Protein AF-A0A538LM95-F1 (afdb_monomer_lite)

Secondary structure (DSSP, 8-state):
-B-------HHHHHHHHHTT-EEEEES---HHHHHHHHHH--EEEEEGGGT-TTEEEPTTPPTTS-EEE-HHHHHHHHHHTT---SPPPP-S-B-SSPP--EE-SEEEEE-SSS-EEEEEEETTTTEEEEEETTEEPB-TTSPBPEESEEEEEEEEEEEEEEE-TTSPEEEEEE-SEEEEEEEEETTEEEEEEEEE-STTSPPEEEETTS-B-PBPSS-EEEEEEETT---EE-

Radius of gyration: 18.25 Å; chains: 1; bounding box: 45×39×47 Å

Structure (mmCIF, N/CA/C/O backbone):
data_AF-A0A538LM95-F1
#
_entry.id   AF-A0A538LM95-F1
#
loop_
_atom_site.group_PDB
_atom_site.id
_atom_site.type_symbol
_atom_site.label_atom_id
_atom_site.label_alt_id
_atom_site.label_comp_id
_atom_site.label_asym_id
_atom_site.label_entity_id
_atom_site.label_seq_id
_atom_site.pdbx_PDB_ins_code
_atom_site.Cartn_x
_atom_site.Cartn_y
_atom_site.Cartn_z
_atom_site.occupancy
_atom_site.B_iso_or_equiv
_atom_site.auth_seq_id
_atom_site.auth_comp_id
_atom_site.auth_asym_id
_atom_site.auth_atom_id
_atom_site.pdbx_PDB_model_num
ATOM 1 N N . MET A 1 1 ? 2.778 11.831 -13.271 1.00 90.81 1 MET A N 1
ATOM 2 C CA . MET A 1 1 ? 3.956 10.936 -13.312 1.00 90.81 1 MET A CA 1
ATOM 3 C C . MET A 1 1 ? 3.914 10.043 -12.082 1.00 90.81 1 MET A C 1
ATOM 5 O O . MET A 1 1 ? 3.420 10.501 -11.060 1.00 90.81 1 MET A O 1
ATOM 9 N N . VAL A 1 2 ? 4.379 8.800 -12.179 1.00 94.62 2 VAL A N 1
ATOM 10 C CA . VAL A 1 2 ? 4.419 7.815 -11.089 1.00 94.62 2 VAL A CA 1
ATOM 11 C C . VAL A 1 2 ? 5.830 7.242 -11.015 1.00 94.62 2 VAL A C 1
ATOM 13 O O . VAL A 1 2 ? 6.389 6.858 -12.044 1.00 94.62 2 VAL A O 1
ATOM 16 N N . GLY A 1 3 ? 6.408 7.223 -9.816 1.00 94.75 3 GLY A N 1
ATOM 17 C CA . GLY A 1 3 ? 7.730 6.665 -9.548 1.00 94.75 3 GLY A CA 1
ATOM 18 C C . GLY A 1 3 ? 8.429 7.325 -8.348 1.00 94.75 3 GLY A C 1
ATOM 19 O O . GLY A 1 3 ? 7.818 8.159 -7.676 1.00 94.75 3 GLY A O 1
ATOM 20 N N . PRO A 1 4 ? 9.704 6.983 -8.090 1.00 95.94 4 PRO A N 1
ATOM 21 C CA . PRO A 1 4 ? 10.511 6.067 -8.895 1.00 95.94 4 PRO A CA 1
ATOM 22 C C . PRO A 1 4 ? 9.969 4.632 -8.836 1.00 95.94 4 PRO A C 1
ATOM 24 O O . PRO A 1 4 ? 9.629 4.130 -7.768 1.00 95.94 4 PRO A O 1
ATOM 27 N N . ILE A 1 5 ? 9.845 3.987 -9.994 1.00 97.25 5 ILE A N 1
ATOM 28 C CA . ILE A 1 5 ? 9.399 2.599 -10.137 1.00 97.25 5 ILE A CA 1
ATOM 29 C C . ILE A 1 5 ? 10.576 1.691 -9.773 1.00 97.25 5 ILE A C 1
ATOM 31 O O . ILE A 1 5 ? 11.701 1.921 -10.215 1.00 97.25 5 ILE A O 1
ATOM 35 N N . ARG A 1 6 ? 10.327 0.686 -8.930 1.00 94.75 6 ARG A N 1
ATOM 36 C CA . ARG A 1 6 ? 11.363 -0.166 -8.328 1.00 94.75 6 ARG A CA 1
ATOM 37 C C . ARG A 1 6 ? 11.061 -1.644 -8.541 1.00 94.75 6 ARG A C 1
ATOM 39 O O . ARG A 1 6 ? 10.115 -1.992 -9.252 1.00 94.75 6 ARG A O 1
ATOM 46 N N . SER A 1 7 ? 11.923 -2.481 -7.971 1.00 94.31 7 SER A N 1
ATOM 47 C CA . SER A 1 7 ? 11.886 -3.913 -8.192 1.00 94.31 7 SER A CA 1
ATOM 48 C C . SER A 1 7 ? 10.600 -4.547 -7.684 1.00 94.31 7 SER A C 1
ATOM 50 O O . SER A 1 7 ? 10.087 -4.152 -6.638 1.00 94.31 7 SER A O 1
ATOM 52 N N . ALA A 1 8 ? 10.121 -5.559 -8.403 1.00 95.69 8 ALA A N 1
ATOM 53 C CA . ALA A 1 8 ? 9.067 -6.431 -7.897 1.00 95.69 8 ALA A CA 1
ATOM 54 C C . ALA A 1 8 ? 9.605 -7.347 -6.790 1.00 95.69 8 ALA A C 1
ATOM 56 O O . ALA A 1 8 ? 10.758 -7.780 -6.845 1.00 95.69 8 ALA A O 1
ATOM 57 N N . ARG A 1 9 ? 8.754 -7.684 -5.823 1.00 94.88 9 ARG A N 1
ATOM 58 C CA . ARG A 1 9 ? 9.051 -8.560 -4.685 1.00 94.88 9 ARG A CA 1
ATOM 59 C C . ARG A 1 9 ? 8.047 -9.716 -4.608 1.00 94.88 9 ARG A C 1
ATOM 61 O O . ARG A 1 9 ? 6.914 -9.580 -5.074 1.00 94.88 9 ARG A O 1
ATOM 68 N N . PRO A 1 10 ? 8.388 -10.839 -3.944 1.00 94.69 10 PRO A N 1
ATOM 69 C CA . PRO A 1 10 ? 7.476 -11.978 -3.799 1.00 94.69 10 PRO A CA 1
ATOM 70 C C . PRO A 1 10 ? 6.082 -11.624 -3.253 1.00 94.69 10 PRO A C 1
ATOM 72 O O . PRO A 1 10 ? 5.086 -12.203 -3.685 1.00 94.69 10 PRO A O 1
ATOM 75 N N . VAL A 1 11 ? 5.995 -10.654 -2.333 1.00 96.06 11 VAL A N 1
ATOM 76 C CA . VAL A 1 11 ? 4.726 -10.214 -1.723 1.00 96.06 11 VAL A CA 1
ATOM 77 C C . VAL A 1 11 ? 3.742 -9.625 -2.739 1.00 96.06 11 VAL A C 1
ATOM 79 O O . VAL A 1 11 ? 2.528 -9.782 -2.572 1.00 96.06 11 VAL A O 1
ATOM 82 N N . ASP A 1 12 ? 4.236 -9.028 -3.831 1.00 96.75 12 ASP A N 1
ATOM 83 C CA . ASP A 1 12 ? 3.395 -8.431 -4.874 1.00 96.75 12 ASP A CA 1
ATOM 84 C C . ASP A 1 12 ? 2.472 -9.475 -5.505 1.00 96.75 12 ASP A C 1
ATOM 86 O O . ASP A 1 12 ? 1.332 -9.171 -5.850 1.00 96.75 12 ASP A O 1
ATOM 90 N N . ALA A 1 13 ? 2.910 -10.736 -5.575 1.00 96.19 13 ALA A N 1
ATOM 91 C CA . ALA A 1 13 ? 2.096 -11.843 -6.061 1.00 96.19 13 ALA A CA 1
ATOM 92 C C . ALA A 1 13 ? 0.781 -11.965 -5.279 1.00 96.19 13 ALA A C 1
ATOM 94 O O . ALA A 1 13 ? -0.302 -12.054 -5.864 1.00 96.19 13 ALA A O 1
ATOM 95 N N . ALA A 1 14 ? 0.876 -11.925 -3.949 1.00 95.81 14 ALA A N 1
ATOM 96 C CA . ALA A 1 14 ? -0.269 -12.051 -3.067 1.00 95.81 14 ALA A CA 1
ATOM 97 C C . ALA A 1 14 ? -1.113 -10.775 -3.027 1.00 95.81 14 ALA A C 1
ATOM 99 O O . ALA A 1 14 ? -2.339 -10.872 -2.952 1.00 95.81 14 ALA A O 1
ATOM 100 N N . LEU A 1 15 ? -0.501 -9.592 -3.092 1.00 95.50 15 LEU A N 1
ATOM 101 C CA . LEU A 1 15 ? -1.236 -8.323 -3.116 1.00 95.50 15 LEU A CA 1
ATOM 102 C C . LEU A 1 15 ? -2.039 -8.164 -4.416 1.00 95.50 15 LEU A C 1
ATOM 104 O O . LEU A 1 15 ? -3.237 -7.890 -4.373 1.00 95.50 15 LEU A O 1
ATOM 108 N N . LEU A 1 16 ? -1.424 -8.432 -5.568 1.00 95.25 16 LEU A N 1
ATOM 109 C CA . LEU A 1 16 ? -2.078 -8.347 -6.877 1.00 95.25 16 LEU A CA 1
ATOM 110 C C . LEU A 1 16 ? -3.179 -9.396 -7.048 1.00 95.25 16 LEU A C 1
ATOM 112 O O . LEU A 1 16 ? -4.243 -9.082 -7.584 1.00 95.25 16 LEU A O 1
ATOM 116 N N . ARG A 1 17 ? -2.976 -10.624 -6.544 1.00 94.62 17 ARG A N 1
ATOM 117 C CA . ARG A 1 17 ? -4.022 -11.660 -6.572 1.00 94.62 17 ARG A CA 1
ATOM 118 C C . ARG A 1 17 ? -5.289 -11.195 -5.857 1.00 94.62 17 ARG A C 1
ATOM 120 O O . ARG A 1 17 ? -6.382 -11.460 -6.346 1.00 94.62 17 ARG A O 1
ATOM 127 N N . GLN A 1 18 ? -5.152 -10.482 -4.737 1.00 92.50 18 GLN A N 1
ATOM 128 C CA . GLN A 1 18 ? -6.299 -9.965 -3.986 1.00 92.50 18 GLN A CA 1
ATOM 129 C C . GLN A 1 18 ? -7.105 -8.930 -4.785 1.00 92.50 18 GLN A C 1
ATOM 131 O O . GLN A 1 18 ? -8.319 -8.846 -4.623 1.00 92.50 18 GLN A O 1
ATOM 136 N N . LEU A 1 19 ? -6.452 -8.1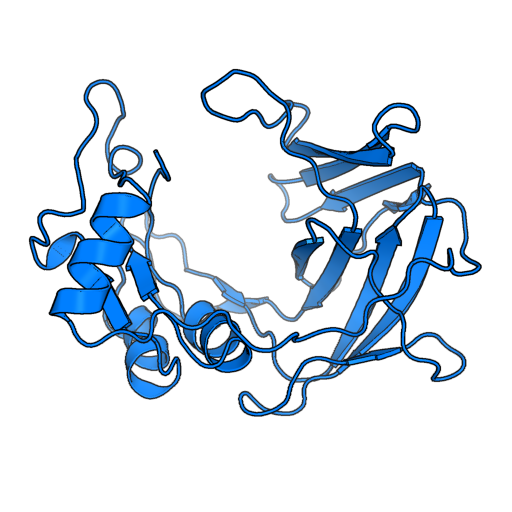79 -5.675 1.00 92.06 19 LEU A N 1
ATOM 137 C CA . LEU A 1 19 ? -7.099 -7.220 -6.576 1.00 92.06 19 LEU A CA 1
ATOM 138 C C . LEU A 1 19 ? -7.733 -7.888 -7.809 1.00 92.06 19 LEU A C 1
ATOM 140 O O . LEU A 1 19 ? -8.403 -7.219 -8.592 1.00 92.06 19 LEU A O 1
ATOM 144 N N . GLY A 1 20 ? -7.543 -9.199 -7.996 1.00 90.50 20 GLY A N 1
ATOM 145 C CA . GLY A 1 20 ? -7.935 -9.895 -9.222 1.00 90.50 20 GLY A CA 1
ATOM 146 C C . GLY A 1 20 ? -7.049 -9.544 -10.422 1.00 90.50 20 GLY A C 1
ATOM 147 O O . GLY A 1 20 ? -7.513 -9.620 -11.559 1.00 90.50 20 GLY A O 1
ATOM 148 N N . GLY A 1 21 ? -5.799 -9.134 -10.178 1.00 85.88 21 GLY A N 1
ATOM 149 C CA . GLY A 1 21 ? -4.836 -8.746 -11.206 1.00 85.88 21 GLY A CA 1
ATOM 150 C C . GLY A 1 21 ? -4.782 -7.235 -11.441 1.00 85.88 21 GLY A C 1
ATOM 151 O O . GLY A 1 21 ? -4.705 -6.450 -10.498 1.00 85.88 21 GLY A O 1
ATOM 152 N N . GLY A 1 22 ? -4.756 -6.834 -12.715 1.00 91.56 22 GLY A N 1
ATOM 153 C CA . GLY A 1 22 ? -4.540 -5.452 -13.156 1.00 91.56 22 GLY A CA 1
ATOM 154 C C . GLY A 1 22 ? -3.220 -5.283 -13.908 1.00 91.56 22 GLY A C 1
ATOM 155 O O . GLY A 1 22 ? -2.649 -6.256 -14.396 1.00 91.56 22 GLY A O 1
ATOM 156 N N . ILE A 1 23 ? -2.736 -4.048 -14.019 1.00 95.56 23 ILE A N 1
ATOM 157 C CA . ILE A 1 23 ? -1.430 -3.735 -14.611 1.00 95.56 23 ILE A CA 1
ATOM 158 C C . ILE A 1 23 ? -0.417 -3.599 -13.476 1.00 95.56 23 ILE A C 1
ATOM 160 O O . ILE A 1 23 ? -0.581 -2.741 -12.610 1.00 95.56 23 ILE A O 1
ATOM 164 N N . PHE A 1 24 ? 0.637 -4.411 -13.493 1.00 96.88 24 PHE A N 1
ATOM 165 C CA . PHE A 1 24 ? 1.736 -4.314 -12.537 1.00 96.88 24 PHE A CA 1
ATOM 166 C C . PHE A 1 24 ? 3.008 -3.849 -13.240 1.00 96.88 24 PHE A C 1
ATOM 168 O O . PHE A 1 24 ? 3.583 -4.574 -14.052 1.00 96.88 24 PHE A O 1
ATOM 175 N N . ALA A 1 25 ? 3.419 -2.617 -12.940 1.00 97.62 25 ALA A N 1
ATOM 176 C CA . ALA A 1 25 ? 4.573 -1.959 -13.534 1.00 97.62 25 ALA A CA 1
ATOM 177 C C . ALA A 1 25 ? 5.759 -1.972 -12.561 1.00 97.62 25 ALA A C 1
ATOM 179 O O . ALA A 1 25 ? 5.640 -1.454 -11.452 1.00 97.62 25 ALA A O 1
ATOM 180 N N . TYR A 1 26 ? 6.895 -2.527 -12.978 1.00 97.69 26 TYR A N 1
ATOM 181 C CA . TYR A 1 26 ? 8.083 -2.678 -12.133 1.00 97.69 26 TYR A CA 1
ATOM 182 C C . TYR A 1 26 ? 9.384 -2.458 -12.920 1.00 97.69 26 TYR A C 1
ATOM 184 O O . TYR A 1 26 ? 9.404 -2.498 -14.154 1.00 97.69 26 TYR A O 1
ATOM 192 N N . SER A 1 27 ? 10.480 -2.214 -12.200 1.00 96.31 27 SER A N 1
ATOM 193 C CA . SER A 1 27 ? 11.817 -1.991 -12.763 1.00 96.31 27 SER A CA 1
ATOM 194 C C . SER A 1 27 ? 12.849 -2.771 -11.958 1.00 96.31 27 SER A C 1
ATOM 196 O O . SER A 1 27 ? 13.200 -2.359 -10.853 1.00 96.31 27 SER A O 1
ATOM 198 N N . GLY A 1 28 ? 13.336 -3.877 -12.515 1.00 92.31 28 GLY A N 1
ATOM 199 C CA . GLY A 1 28 ? 14.166 -4.857 -11.827 1.00 92.31 28 GLY A CA 1
ATOM 200 C C . GLY A 1 28 ? 13.352 -5.921 -11.088 1.00 92.31 28 GLY A C 1
ATOM 201 O O . GLY A 1 28 ? 12.224 -5.697 -10.661 1.00 92.31 28 GLY A O 1
ATOM 202 N N . ALA A 1 29 ? 13.926 -7.108 -10.947 1.00 91.62 29 ALA A N 1
ATOM 203 C CA . ALA A 1 29 ? 13.573 -8.131 -9.961 1.00 91.62 29 ALA A CA 1
ATOM 204 C C . ALA A 1 29 ? 14.529 -9.303 -10.168 1.00 91.62 29 ALA A C 1
ATOM 206 O O . ALA A 1 29 ? 14.752 -9.713 -11.314 1.00 91.62 29 ALA A O 1
ATOM 207 N N . ALA A 1 30 ? 15.073 -9.877 -9.096 1.00 90.19 30 ALA A N 1
ATOM 208 C CA . ALA A 1 30 ? 15.825 -11.115 -9.249 1.00 90.19 30 ALA A CA 1
ATOM 209 C C . ALA A 1 30 ? 14.890 -12.249 -9.714 1.00 90.19 30 ALA A C 1
ATOM 211 O O . ALA A 1 30 ? 13.679 -12.231 -9.470 1.00 90.19 30 ALA A O 1
ATOM 212 N N . ALA A 1 31 ? 15.441 -13.264 -10.388 1.00 91.12 31 ALA A N 1
ATOM 213 C CA . ALA A 1 31 ? 14.640 -14.343 -10.974 1.00 91.12 31 ALA A CA 1
ATOM 214 C C . ALA A 1 31 ? 13.742 -15.047 -9.937 1.00 91.12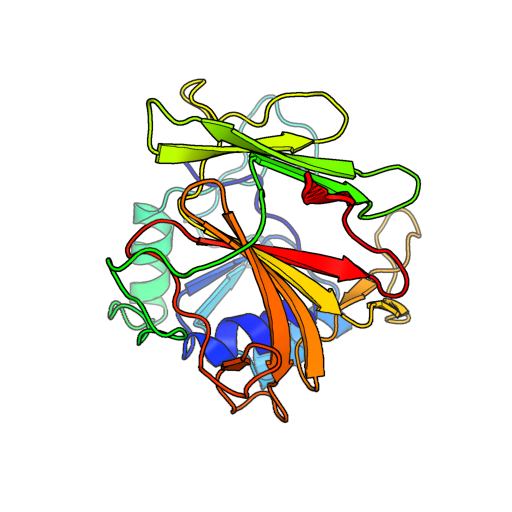 31 ALA A C 1
ATOM 216 O O . ALA A 1 31 ? 12.577 -15.328 -10.224 1.00 91.12 31 ALA A O 1
ATOM 217 N N . GLY A 1 32 ? 14.260 -15.265 -8.722 1.00 89.62 32 GLY A N 1
ATOM 218 C CA . GLY A 1 32 ? 13.500 -15.841 -7.611 1.00 89.62 32 GLY A CA 1
ATOM 219 C C . GLY A 1 32 ? 12.404 -14.923 -7.057 1.00 89.62 32 GLY A C 1
ATOM 220 O O . GLY A 1 32 ? 11.402 -15.417 -6.553 1.00 89.62 32 GLY A O 1
ATOM 221 N N . GLU A 1 33 ? 12.536 -13.604 -7.201 1.00 91.69 33 GLU A N 1
ATOM 222 C CA . GLU A 1 33 ? 11.563 -12.638 -6.679 1.00 91.69 33 GLU A CA 1
ATOM 223 C C . GLU A 1 33 ? 10.352 -12.464 -7.584 1.00 91.69 33 GLU A C 1
ATOM 225 O O . GLU A 1 33 ? 9.220 -12.369 -7.110 1.00 91.69 33 GLU A O 1
ATOM 230 N N . ILE A 1 34 ? 10.581 -12.443 -8.900 1.00 95.56 34 ILE A N 1
ATOM 231 C CA . ILE A 1 34 ? 9.504 -12.288 -9.882 1.00 95.56 34 ILE A CA 1
ATOM 232 C C . ILE A 1 34 ? 8.763 -13.604 -10.144 1.00 95.56 34 ILE A C 1
ATOM 234 O O . ILE A 1 34 ? 7.630 -13.586 -10.630 1.00 95.56 34 ILE A O 1
ATOM 238 N N . ALA A 1 35 ? 9.376 -14.755 -9.843 1.00 95.56 35 ALA A N 1
ATOM 239 C CA . ALA A 1 35 ? 8.779 -16.066 -10.096 1.00 95.56 35 ALA A CA 1
ATOM 240 C C . ALA A 1 35 ? 7.401 -16.245 -9.415 1.00 95.56 35 ALA A C 1
ATOM 242 O O . ALA A 1 35 ? 6.453 -16.597 -10.125 1.00 95.56 35 ALA A O 1
ATOM 243 N N . PRO A 1 36 ? 7.212 -15.920 -8.117 1.00 95.38 36 PRO A N 1
ATOM 244 C CA . PRO A 1 36 ? 5.891 -15.926 -7.487 1.00 95.38 36 PRO A CA 1
ATOM 245 C C . PRO A 1 36 ? 4.889 -14.993 -8.174 1.00 95.38 36 PRO A C 1
ATOM 247 O O . PRO A 1 36 ? 3.741 -15.375 -8.393 1.00 95.38 36 PRO A O 1
ATOM 250 N N . VAL A 1 37 ? 5.314 -13.789 -8.574 1.00 97.12 37 VAL A N 1
ATOM 251 C CA . VAL A 1 37 ? 4.439 -12.804 -9.233 1.00 97.12 37 VAL A CA 1
ATOM 252 C C . VAL A 1 37 ? 3.927 -13.349 -10.566 1.00 97.12 37 VAL A C 1
ATOM 254 O O . VAL A 1 37 ? 2.722 -13.308 -10.819 1.00 97.12 37 VAL A O 1
ATOM 257 N N . LYS A 1 38 ? 4.808 -13.931 -11.387 1.00 96.75 38 LYS A N 1
ATOM 258 C CA . LYS A 1 38 ? 4.442 -14.586 -12.655 1.00 96.75 38 LYS A CA 1
ATOM 259 C C . LYS A 1 38 ? 3.498 -15.768 -12.443 1.00 96.75 38 LYS A C 1
ATOM 261 O O . LYS A 1 38 ? 2.544 -15.925 -13.197 1.00 96.75 38 LYS A O 1
ATOM 266 N N . ALA A 1 39 ? 3.750 -16.579 -11.420 1.00 96.81 39 ALA A N 1
ATOM 267 C CA . ALA A 1 39 ? 2.964 -17.778 -11.152 1.00 96.81 39 ALA A CA 1
ATOM 268 C C . ALA A 1 39 ? 1.586 -17.471 -10.542 1.00 96.81 39 ALA A C 1
ATOM 270 O O . ALA A 1 39 ? 0.631 -18.213 -10.770 1.00 96.81 39 ALA A O 1
ATOM 271 N N . GLN A 1 40 ? 1.472 -16.408 -9.738 1.00 96.38 40 GLN A N 1
ATOM 272 C CA . GLN A 1 40 ? 0.332 -16.236 -8.841 1.00 96.38 40 GLN A CA 1
ATOM 273 C C . GLN A 1 40 ? -0.382 -14.881 -8.938 1.00 96.38 40 GLN A C 1
ATOM 275 O O . GLN A 1 40 ? -1.530 -14.818 -8.528 1.00 96.38 40 GLN A O 1
ATOM 280 N N . SER A 1 41 ? 0.171 -13.805 -9.499 1.00 95.50 41 SER A N 1
ATOM 281 C CA . SER A 1 41 ? -0.485 -12.480 -9.402 1.00 95.50 41 SER A CA 1
ATOM 282 C C . SER A 1 41 ? -1.769 -12.311 -10.223 1.00 95.50 41 SER A C 1
ATOM 284 O O . SER A 1 41 ? -2.610 -11.495 -9.860 1.00 95.50 41 SER A O 1
ATOM 286 N N . THR A 1 42 ? -1.926 -13.036 -11.337 1.00 94.12 42 THR A N 1
ATOM 287 C CA . THR A 1 42 ? -2.930 -12.772 -12.402 1.00 94.12 42 THR A CA 1
ATOM 288 C C . THR A 1 42 ? -2.849 -11.375 -13.042 1.00 94.12 42 THR A C 1
ATOM 290 O O . THR A 1 42 ? -3.703 -11.014 -13.847 1.00 94.12 42 THR A O 1
ATOM 293 N N . ALA A 1 43 ? -1.821 -10.586 -12.722 1.00 95.56 43 ALA A N 1
ATOM 294 C CA . ALA A 1 43 ? -1.620 -9.262 -13.292 1.00 95.56 43 ALA A CA 1
ATOM 295 C C . ALA A 1 43 ? -0.937 -9.335 -14.666 1.00 95.56 43 ALA A C 1
ATOM 297 O O . ALA A 1 43 ? -0.124 -10.218 -14.940 1.00 95.56 43 ALA A O 1
ATOM 298 N N . THR A 1 44 ? -1.224 -8.350 -15.513 1.00 96.69 44 THR A N 1
ATOM 299 C CA . T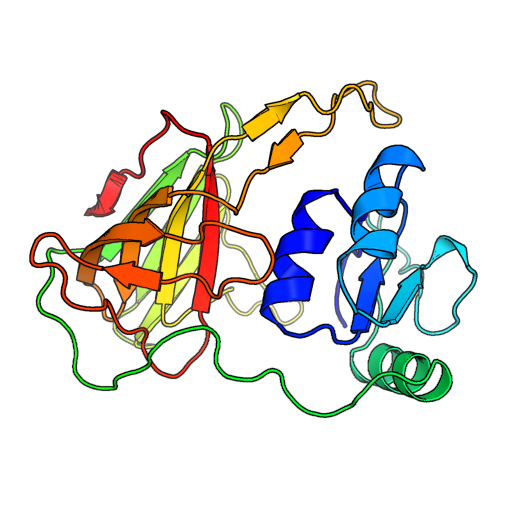HR A 1 44 ? -0.426 -8.052 -16.703 1.00 96.69 44 THR A CA 1
ATOM 300 C C . THR A 1 44 ? 0.855 -7.357 -16.267 1.00 96.69 44 THR A C 1
ATOM 302 O O . THR A 1 44 ? 0.822 -6.271 -15.686 1.00 96.69 44 THR A O 1
ATOM 305 N N . LEU A 1 45 ? 1.986 -8.002 -16.532 1.00 97.31 45 LEU A N 1
ATOM 306 C CA . LEU A 1 45 ? 3.295 -7.568 -16.063 1.00 97.31 45 LEU A CA 1
ATOM 307 C C . LEU A 1 45 ? 3.949 -6.642 -17.091 1.00 97.31 45 LEU A C 1
ATOM 309 O O . LEU A 1 45 ? 4.221 -7.056 -18.216 1.00 97.31 45 LEU A O 1
ATOM 313 N N . LEU A 1 46 ? 4.233 -5.403 -16.693 1.00 97.88 46 LEU A N 1
ATOM 314 C CA . LEU A 1 46 ? 5.002 -4.445 -17.479 1.00 97.88 46 LEU A CA 1
ATOM 315 C C . LEU A 1 46 ? 6.352 -4.223 -16.795 1.00 97.88 46 LEU A C 1
ATOM 317 O O . LEU A 1 46 ? 6.418 -3.686 -15.692 1.00 97.88 46 LEU A O 1
ATOM 321 N N . SER A 1 47 ? 7.430 -4.630 -17.456 1.00 97.62 47 SER A N 1
ATOM 322 C CA . SER A 1 47 ? 8.790 -4.465 -16.948 1.00 97.62 47 SER A CA 1
ATOM 323 C C . SER A 1 47 ? 9.522 -3.379 -17.726 1.00 97.62 47 SER A C 1
ATOM 325 O O . SER A 1 47 ? 9.531 -3.405 -18.960 1.00 97.62 47 SER A O 1
ATOM 327 N N . PHE A 1 48 ? 10.176 -2.461 -17.013 1.00 97.38 48 PHE A N 1
ATOM 328 C CA . PHE A 1 48 ? 11.141 -1.541 -17.620 1.00 97.38 48 PHE A CA 1
ATOM 329 C C . PHE A 1 48 ? 12.257 -2.301 -18.353 1.00 97.38 48 PHE A C 1
ATOM 331 O O . PHE A 1 48 ? 12.611 -1.941 -19.474 1.00 97.38 48 PHE A O 1
ATOM 338 N N . ASP A 1 49 ? 12.737 -3.403 -17.772 1.00 95.81 49 ASP A N 1
ATOM 339 C CA . ASP A 1 49 ? 13.855 -4.198 -18.299 1.00 95.81 49 ASP A CA 1
ATOM 340 C C . ASP A 1 49 ? 13.505 -4.918 -19.613 1.00 95.81 49 ASP A C 1
ATOM 342 O O . ASP A 1 49 ? 14.389 -5.334 -20.357 1.00 95.81 49 ASP A O 1
ATOM 346 N N . ALA A 1 50 ? 12.210 -5.032 -19.929 1.00 96.00 50 ALA A N 1
ATOM 347 C CA . ALA A 1 50 ? 11.715 -5.547 -21.204 1.00 96.00 50 ALA A CA 1
ATOM 348 C C . ALA A 1 50 ? 11.654 -4.475 -22.314 1.00 96.00 50 ALA A C 1
ATOM 350 O O . ALA A 1 50 ? 11.138 -4.746 -23.397 1.00 96.00 50 ALA A O 1
ATOM 351 N N . GLY A 1 51 ? 12.133 -3.250 -22.060 1.00 94.94 51 GLY A N 1
ATOM 352 C CA . GLY A 1 51 ? 12.175 -2.170 -23.051 1.00 94.94 51 GLY A CA 1
ATOM 353 C C . GLY A 1 51 ? 10.806 -1.571 -23.390 1.00 94.94 51 GLY A C 1
ATOM 354 O O . GLY A 1 51 ? 10.626 -1.000 -24.466 1.00 94.94 51 GLY A O 1
ATOM 355 N N . ILE A 1 52 ? 9.818 -1.700 -22.499 1.00 95.81 52 ILE A N 1
ATOM 356 C CA . ILE A 1 52 ? 8.467 -1.176 -22.729 1.00 95.81 52 ILE A CA 1
ATOM 357 C C . ILE A 1 52 ? 8.501 0.360 -22.744 1.00 95.81 52 ILE A C 1
ATOM 359 O O . ILE A 1 52 ? 8.895 1.001 -21.773 1.00 95.81 52 ILE A O 1
ATOM 363 N N . SER A 1 53 ? 8.006 0.973 -23.823 1.00 94.94 53 SER A N 1
ATOM 364 C CA . SER A 1 53 ? 8.085 2.428 -24.051 1.00 94.94 53 SER A CA 1
ATOM 365 C C . SER A 1 53 ? 7.272 3.293 -23.076 1.00 94.94 53 SER A C 1
ATOM 367 O O . SER A 1 53 ? 7.342 4.518 -23.137 1.00 94.94 53 SER A O 1
ATOM 369 N N . ALA A 1 54 ? 6.461 2.679 -22.208 1.00 97.12 54 ALA A N 1
ATOM 370 C CA . ALA A 1 54 ? 5.703 3.385 -21.174 1.00 97.12 54 ALA A CA 1
ATOM 371 C C . ALA A 1 54 ? 6.591 3.921 -20.041 1.00 97.12 54 ALA A C 1
ATOM 373 O O . ALA A 1 54 ? 6.194 4.840 -19.322 1.00 97.12 54 ALA A O 1
ATOM 374 N N . PHE A 1 55 ? 7.785 3.350 -19.883 1.00 98.00 55 PHE A N 1
ATOM 375 C CA . PHE A 1 55 ? 8.759 3.757 -18.884 1.00 98.00 55 PHE A CA 1
ATOM 376 C C . PHE A 1 55 ? 9.734 4.781 -19.460 1.00 98.00 55 PHE A C 1
ATOM 378 O O . PHE A 1 55 ? 10.098 4.737 -20.636 1.00 98.00 55 PHE A O 1
ATOM 385 N N . LYS A 1 56 ? 10.183 5.703 -18.612 1.00 96.62 56 LYS A N 1
ATOM 386 C CA . LYS A 1 56 ? 11.156 6.742 -18.950 1.00 96.62 56 LYS A CA 1
ATOM 387 C C . LYS A 1 56 ? 12.167 6.877 -17.825 1.00 96.62 56 LYS A C 1
ATOM 389 O O . LYS A 1 56 ? 11.805 6.825 -16.651 1.00 96.62 56 LYS A O 1
ATOM 394 N N . GLN A 1 57 ? 13.423 7.096 -18.190 1.00 95.75 57 GLN A N 1
ATOM 395 C CA . GLN A 1 57 ? 14.435 7.542 -17.243 1.00 95.75 57 GLN A CA 1
ATOM 396 C C . GLN A 1 57 ? 14.381 9.069 -17.153 1.00 95.75 57 GLN A C 1
ATOM 398 O O . GLN A 1 57 ? 14.492 9.752 -18.171 1.00 95.75 57 GLN A O 1
ATOM 403 N N . VAL A 1 58 ? 14.165 9.604 -15.954 1.00 93.81 58 VAL A N 1
ATOM 404 C CA . VAL A 1 58 ? 14.061 11.048 -15.713 1.00 93.81 58 VAL A CA 1
ATOM 405 C C . VAL A 1 58 ? 15.449 11.603 -15.368 1.00 93.81 58 VAL A C 1
ATOM 407 O O . VAL A 1 58 ? 16.057 11.139 -14.399 1.00 93.81 58 VAL A O 1
ATOM 410 N N . PRO A 1 59 ? 15.973 12.585 -16.131 1.00 92.38 59 PRO A N 1
ATOM 411 C CA . PRO A 1 59 ? 17.266 13.205 -15.847 1.00 92.38 59 PRO A CA 1
ATOM 412 C C . PRO A 1 59 ? 17.337 13.835 -14.450 1.00 92.38 59 PRO A C 1
ATOM 414 O O . PRO A 1 59 ? 16.334 14.299 -13.916 1.00 92.38 59 PRO A O 1
ATOM 417 N N . GLY A 1 60 ? 18.537 13.879 -13.868 1.00 91.31 60 GLY A N 1
ATOM 418 C CA . GLY A 1 60 ? 18.774 14.457 -12.536 1.00 91.31 60 GLY A CA 1
ATOM 419 C C . GLY A 1 60 ? 18.502 13.506 -11.365 1.00 91.31 60 GLY A C 1
ATOM 420 O O . GLY A 1 60 ? 18.875 13.817 -10.237 1.00 91.31 60 GLY A O 1
ATOM 421 N N . HIS A 1 61 ? 17.928 12.328 -11.621 1.00 91.00 61 HIS A N 1
ATOM 422 C CA . HIS A 1 61 ? 17.774 11.272 -10.624 1.00 91.00 61 HIS A CA 1
ATOM 423 C C . HIS A 1 61 ? 18.899 10.230 -10.758 1.00 91.00 61 HIS A C 1
ATOM 425 O O . HIS A 1 61 ? 19.145 9.743 -11.865 1.00 91.00 61 HIS A O 1
ATOM 431 N N . PRO A 1 62 ? 19.595 9.862 -9.664 1.00 92.56 62 PRO A N 1
ATOM 432 C CA . PRO A 1 62 ? 20.645 8.850 -9.716 1.00 92.56 62 PRO A CA 1
ATOM 433 C C . PRO A 1 62 ? 20.054 7.454 -9.918 1.00 92.56 62 PRO A C 1
ATOM 435 O O . PRO A 1 62 ? 18.943 7.171 -9.471 1.00 92.56 62 PRO A O 1
ATOM 438 N N . VAL A 1 63 ? 20.828 6.550 -10.523 1.00 87.44 63 VAL A N 1
ATOM 439 C CA . VAL A 1 63 ? 20.514 5.114 -10.509 1.00 87.44 63 VAL A CA 1
ATOM 440 C C . VAL A 1 63 ? 20.556 4.614 -9.062 1.00 87.44 63 VAL A C 1
ATOM 442 O O . VAL A 1 63 ? 21.518 4.942 -8.366 1.00 87.44 63 VAL A O 1
ATOM 445 N N . PRO A 1 64 ? 19.567 3.836 -8.572 1.00 89.00 64 PRO A N 1
ATOM 446 C CA . PRO A 1 64 ? 18.414 3.226 -9.265 1.00 89.00 64 PRO A CA 1
ATOM 447 C C . PRO A 1 64 ? 17.054 3.945 -9.059 1.00 89.00 64 PRO A C 1
ATOM 449 O O . PRO A 1 64 ? 16.005 3.301 -9.019 1.00 89.00 64 PRO A O 1
ATOM 452 N N . PHE A 1 65 ? 17.043 5.264 -8.871 1.00 92.88 65 PHE A N 1
ATOM 453 C CA . PHE A 1 65 ? 15.861 6.072 -8.532 1.00 92.88 65 PHE A CA 1
ATOM 454 C C . PHE A 1 65 ? 15.343 6.934 -9.692 1.00 92.88 65 PHE A C 1
ATOM 456 O O . PHE A 1 65 ? 14.692 7.952 -9.465 1.00 92.88 65 PHE A O 1
ATOM 463 N N . GLN A 1 66 ? 15.644 6.554 -10.931 1.00 95.31 66 GLN A N 1
ATOM 464 C CA . GLN A 1 66 ? 15.410 7.375 -12.118 1.00 95.31 66 GLN A CA 1
ATOM 465 C C . GLN A 1 66 ? 14.292 6.879 -13.038 1.00 95.31 66 GLN A C 1
ATOM 467 O O . GLN A 1 66 ? 13.985 7.559 -14.010 1.00 95.31 66 GLN A O 1
ATOM 472 N N . VAL A 1 67 ? 13.688 5.714 -12.785 1.00 97.50 67 VAL A N 1
ATOM 473 C CA . VAL A 1 67 ? 12.651 5.144 -13.664 1.00 97.50 67 VAL A CA 1
ATOM 474 C C . VAL A 1 67 ? 11.267 5.634 -13.249 1.00 97.50 67 VAL A C 1
ATOM 476 O O . VAL A 1 67 ? 10.857 5.454 -12.108 1.00 97.50 67 VAL A O 1
ATOM 479 N N . TYR A 1 68 ? 10.524 6.224 -14.180 1.00 97.88 68 TYR A N 1
ATOM 480 C CA . TYR A 1 68 ? 9.171 6.743 -13.971 1.00 97.88 68 TYR A CA 1
ATOM 481 C C . TYR A 1 68 ? 8.264 6.379 -15.151 1.00 97.88 68 TYR A C 1
ATOM 483 O O . TYR A 1 68 ? 8.733 6.016 -16.228 1.00 97.88 68 TYR A O 1
ATOM 491 N N . ALA A 1 69 ? 6.954 6.518 -14.969 1.00 97.69 69 ALA A N 1
ATOM 492 C CA . ALA A 1 69 ? 5.969 6.403 -16.044 1.00 97.69 69 ALA A CA 1
ATOM 493 C C . ALA A 1 69 ? 4.826 7.416 -15.865 1.00 97.69 69 ALA A C 1
ATOM 495 O O . ALA A 1 69 ? 4.716 8.099 -14.839 1.00 97.69 69 ALA A O 1
ATOM 496 N N . SER A 1 70 ? 3.947 7.528 -16.858 1.00 96.88 70 SER A N 1
ATOM 497 C CA . SER A 1 70 ? 2.642 8.169 -16.688 1.00 96.88 70 SER A CA 1
ATOM 498 C C . SER A 1 70 ? 1.550 7.107 -16.577 1.00 96.88 70 SER A C 1
ATOM 500 O O . SER A 1 70 ? 1.659 6.030 -17.160 1.00 96.88 70 SER A O 1
ATOM 502 N N . THR A 1 71 ? 0.477 7.409 -15.844 1.00 95.06 71 THR A N 1
ATOM 503 C CA . THR A 1 71 ? -0.671 6.502 -15.743 1.00 95.06 71 THR A CA 1
ATOM 504 C C . THR A 1 71 ? -1.243 6.200 -17.130 1.00 95.06 71 THR A C 1
ATOM 506 O O . THR A 1 71 ? -1.466 5.040 -17.452 1.00 95.06 71 THR A O 1
ATOM 509 N N . SER A 1 72 ? -1.392 7.208 -17.997 1.00 96.06 72 SER A N 1
ATOM 510 C CA . SER A 1 72 ? -1.886 7.027 -19.370 1.00 96.06 72 SER A CA 1
ATOM 511 C C . SER A 1 72 ? -1.011 6.090 -20.207 1.00 96.06 72 SER A C 1
ATOM 513 O O . SER A 1 72 ? -1.546 5.239 -20.921 1.00 96.06 72 SER A O 1
ATOM 515 N N . ASP A 1 73 ? 0.316 6.197 -20.099 1.00 97.31 73 ASP A N 1
ATOM 516 C CA . ASP A 1 73 ? 1.236 5.328 -20.841 1.00 97.31 73 ASP A CA 1
ATOM 517 C C . ASP A 1 73 ? 1.169 3.882 -20.329 1.00 97.31 73 ASP A C 1
ATOM 519 O O . ASP A 1 73 ? 1.145 2.947 -21.131 1.00 97.31 73 ASP A O 1
ATOM 523 N N . LEU A 1 74 ? 1.072 3.686 -19.007 1.00 97.00 74 LEU A N 1
ATOM 524 C CA . LEU A 1 74 ? 0.926 2.358 -18.402 1.00 97.00 74 LEU A CA 1
ATOM 525 C C . LEU A 1 74 ? -0.388 1.685 -18.809 1.00 97.00 74 LEU A C 1
ATOM 527 O O . LEU A 1 74 ? -0.367 0.522 -19.203 1.00 97.00 74 LEU A O 1
ATOM 531 N N . TYR A 1 75 ? -1.514 2.407 -18.778 1.00 95.69 75 TYR A N 1
ATOM 532 C CA . TYR A 1 75 ? -2.799 1.877 -19.250 1.00 95.69 75 TYR A CA 1
ATOM 533 C C . TYR A 1 75 ? -2.753 1.533 -20.741 1.00 95.69 75 TYR A C 1
ATOM 535 O O . TYR A 1 75 ? -3.213 0.461 -21.131 1.00 95.69 75 TYR A O 1
ATOM 543 N N . SER A 1 76 ? -2.140 2.387 -21.563 1.00 96.44 76 SER A N 1
ATOM 544 C CA . SER A 1 76 ? -1.990 2.135 -23.002 1.00 96.44 76 SER A CA 1
ATOM 545 C C . SER A 1 76 ? -1.139 0.891 -23.283 1.00 96.44 76 SER A C 1
ATOM 547 O O . SER A 1 76 ? -1.495 0.070 -24.128 1.00 96.44 76 SER A O 1
ATOM 549 N N . ALA A 1 77 ? -0.018 0.721 -22.577 1.00 96.94 77 ALA A N 1
ATOM 550 C CA . ALA A 1 77 ? 0.829 -0.465 -22.702 1.00 96.94 77 ALA A CA 1
ATOM 551 C C . ALA A 1 77 ? 0.137 -1.729 -22.172 1.00 96.94 77 ALA A C 1
ATOM 553 O O . ALA A 1 77 ? 0.202 -2.774 -22.815 1.00 96.94 77 ALA A O 1
ATOM 554 N N . GLY A 1 78 ? -0.574 -1.627 -21.048 1.00 96.19 78 GLY A N 1
ATOM 555 C CA . GLY A 1 78 ? -1.345 -2.730 -20.482 1.00 96.19 78 GLY A CA 1
ATOM 556 C C . GLY A 1 78 ? -2.446 -3.213 -21.421 1.00 96.19 78 GLY A C 1
ATOM 557 O O . GLY A 1 78 ? -2.544 -4.409 -21.662 1.00 96.19 78 GLY A O 1
ATOM 558 N N . GLN A 1 79 ? -3.217 -2.303 -22.023 1.00 94.69 79 GLN A N 1
ATOM 559 C CA . GLN A 1 79 ? -4.246 -2.655 -23.011 1.00 94.69 79 GLN A CA 1
ATOM 560 C C . GLN A 1 79 ? -3.654 -3.381 -24.225 1.00 94.69 79 GLN A C 1
ATOM 562 O O . GLN A 1 79 ? -4.194 -4.400 -24.651 1.00 94.69 79 GLN A O 1
ATOM 567 N N . LYS A 1 80 ? -2.507 -2.917 -24.742 1.00 95.81 80 LYS A N 1
ATOM 568 C CA . LYS A 1 80 ? -1.776 -3.612 -25.820 1.00 95.81 80 LYS A CA 1
ATOM 569 C C . LYS A 1 80 ? -1.315 -5.014 -25.411 1.00 95.81 80 LYS A C 1
ATOM 571 O O . LYS A 1 80 ? -1.247 -5.897 -26.256 1.00 95.81 80 LYS A O 1
ATOM 576 N N . ALA A 1 81 ? -1.018 -5.213 -24.129 1.00 95.25 81 ALA A N 1
ATOM 577 C CA . ALA A 1 81 ? -0.648 -6.498 -23.545 1.00 95.25 81 ALA A CA 1
ATOM 578 C C . ALA A 1 81 ? -1.858 -7.337 -23.070 1.00 95.25 81 ALA A C 1
ATOM 580 O O . ALA A 1 81 ? -1.663 -8.378 -22.447 1.00 95.25 81 ALA A O 1
ATOM 581 N N . GLY A 1 82 ? -3.097 -6.913 -23.358 1.00 92.44 82 GLY A N 1
ATOM 582 C CA . GLY A 1 82 ? -4.318 -7.656 -23.027 1.00 92.44 82 GLY A CA 1
ATOM 583 C C . GLY A 1 82 ? -4.840 -7.465 -21.599 1.00 92.44 82 GLY A C 1
ATOM 584 O O . GLY A 1 82 ? -5.673 -8.249 -21.147 1.00 92.44 82 GLY A O 1
ATOM 585 N N . ALA A 1 83 ? -4.379 -6.443 -20.874 1.00 93.06 83 ALA A N 1
ATOM 586 C CA . ALA A 1 83 ? -4.870 -6.147 -19.531 1.00 93.06 83 ALA A CA 1
ATOM 587 C C . ALA A 1 83 ? -6.348 -5.728 -19.538 1.00 93.06 83 ALA A C 1
ATOM 589 O O . ALA A 1 83 ? -6.786 -4.931 -20.371 1.00 93.06 83 ALA A O 1
ATOM 590 N N . SER A 1 84 ? -7.097 -6.188 -18.534 1.00 84.75 84 SER A N 1
ATOM 591 C CA . SER A 1 84 ? -8.421 -5.645 -18.220 1.00 84.75 84 SER A CA 1
ATOM 592 C C . SER A 1 84 ? -8.307 -4.189 -17.759 1.00 84.75 84 SER A C 1
ATOM 594 O O . SER A 1 84 ? -7.458 -3.859 -16.931 1.00 84.75 84 SER A O 1
ATOM 596 N N . SER A 1 85 ? -9.200 -3.330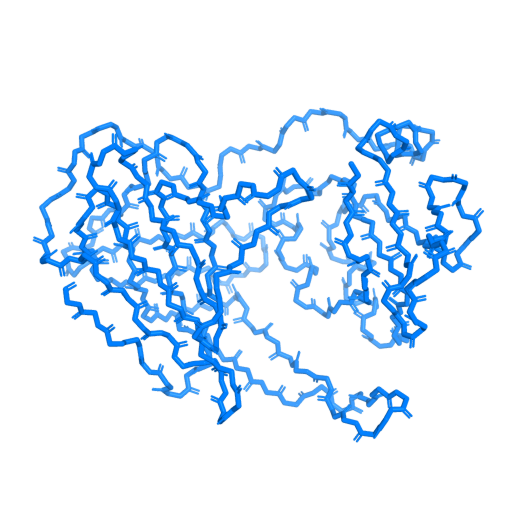 -18.249 1.00 78.50 85 SER A N 1
ATOM 597 C CA . SER A 1 85 ? -9.369 -1.949 -17.778 1.00 78.50 85 SER A CA 1
ATOM 598 C C . SER A 1 85 ? -10.414 -1.807 -16.667 1.00 78.50 85 SER A C 1
ATOM 600 O O . SER A 1 85 ? -10.610 -0.705 -16.154 1.00 78.50 85 SER A O 1
ATOM 602 N N . ASN A 1 86 ? -11.096 -2.895 -16.292 1.00 85.00 86 ASN A N 1
ATOM 603 C CA . ASN A 1 86 ? -12.098 -2.853 -15.233 1.00 85.00 86 ASN A CA 1
ATOM 604 C C . ASN A 1 86 ? -11.433 -2.613 -13.872 1.00 85.00 86 ASN A C 1
ATOM 606 O O . ASN A 1 86 ? -10.416 -3.252 -13.579 1.00 85.00 86 ASN A O 1
ATOM 610 N N . PRO A 1 87 ? -12.011 -1.751 -13.018 1.00 87.06 87 PRO A N 1
ATOM 611 C CA . PRO A 1 87 ? -11.514 -1.576 -11.664 1.00 87.06 87 PRO A CA 1
ATOM 612 C C . PRO A 1 87 ? -11.618 -2.894 -10.879 1.00 87.06 87 PRO A C 1
ATOM 614 O O . PRO A 1 87 ? -12.543 -3.684 -11.116 1.00 87.06 87 PRO A O 1
ATOM 617 N N . PRO A 1 88 ? -10.699 -3.141 -9.928 1.00 89.19 88 PRO A N 1
ATOM 618 C CA . PRO A 1 88 ? -10.794 -4.298 -9.053 1.00 89.19 88 PRO A CA 1
ATOM 619 C C . PRO A 1 88 ? -12.095 -4.241 -8.247 1.00 89.19 88 PRO A C 1
ATOM 621 O O . PRO A 1 88 ? -12.600 -3.164 -7.911 1.00 89.19 88 PRO A O 1
ATOM 624 N N . LYS A 1 89 ? -12.638 -5.411 -7.901 1.00 90.75 89 LYS A N 1
ATOM 625 C CA . LYS A 1 89 ? -13.754 -5.473 -6.951 1.00 90.75 89 LYS A CA 1
ATOM 626 C C . LYS A 1 89 ? -13.290 -4.929 -5.591 1.00 90.75 89 LYS A C 1
ATOM 628 O O . LYS A 1 89 ? -12.129 -5.132 -5.236 1.00 90.75 89 LYS A O 1
ATOM 633 N N . PRO A 1 90 ? -14.175 -4.288 -4.808 1.00 92.50 90 PRO A N 1
ATOM 634 C CA . PRO A 1 90 ? -13.862 -3.886 -3.442 1.00 92.50 90 PRO A CA 1
ATOM 635 C C . PRO A 1 90 ? -13.290 -5.055 -2.627 1.00 92.50 90 PRO A C 1
ATOM 637 O O . PRO A 1 90 ? -13.919 -6.108 -2.525 1.00 92.50 90 PRO A O 1
ATOM 640 N N . ILE A 1 91 ? -12.100 -4.868 -2.051 1.00 93.38 91 ILE A N 1
ATOM 641 C CA . ILE A 1 91 ? -11.419 -5.887 -1.230 1.00 93.38 91 ILE A CA 1
ATOM 642 C C . ILE A 1 91 ? -11.649 -5.693 0.276 1.00 93.38 91 ILE A C 1
ATOM 644 O O . ILE A 1 91 ? -11.209 -6.515 1.073 1.00 93.38 91 ILE A O 1
ATOM 648 N N . PHE A 1 92 ? -12.344 -4.620 0.658 1.00 95.38 92 PHE A N 1
ATOM 649 C CA . PHE A 1 92 ? -12.735 -4.298 2.028 1.00 95.38 92 PHE A CA 1
ATOM 650 C C . PHE A 1 92 ? -14.220 -3.939 2.094 1.00 95.38 92 PHE A C 1
ATOM 652 O O . PHE A 1 92 ? -14.869 -3.698 1.076 1.00 95.38 92 PHE A O 1
ATOM 659 N N . THR A 1 93 ? -14.750 -3.887 3.315 1.00 95.50 93 THR A N 1
ATOM 660 C CA . THR A 1 93 ? -16.072 -3.310 3.586 1.00 95.50 93 THR A CA 1
ATOM 661 C C . THR A 1 93 ? -15.921 -1.817 3.839 1.00 95.50 93 THR A C 1
ATOM 663 O O . THR A 1 93 ? -14.979 -1.406 4.515 1.00 95.50 93 THR A O 1
ATOM 666 N N . TYR A 1 94 ? -16.855 -1.016 3.330 1.00 96.56 94 TYR A N 1
ATOM 667 C CA . TYR A 1 94 ? -16.828 0.437 3.465 1.00 96.56 94 TYR A CA 1
ATOM 668 C C . TYR A 1 94 ? -18.085 0.948 4.166 1.00 96.56 94 TYR A C 1
ATOM 670 O O . TYR A 1 94 ? -19.177 0.430 3.945 1.00 96.56 94 TYR A O 1
ATOM 678 N N . SER A 1 95 ? -17.936 1.974 5.001 1.00 96.50 95 SER A N 1
ATOM 679 C CA . SER A 1 95 ? -19.048 2.638 5.685 1.00 96.50 95 SER A CA 1
ATOM 680 C C . SER A 1 95 ? -18.734 4.107 5.941 1.00 96.50 95 SER A C 1
ATOM 682 O O . SER A 1 95 ? -17.624 4.445 6.360 1.00 96.50 95 SER A O 1
ATOM 684 N N . SER A 1 96 ? -19.718 4.980 5.725 1.00 95.00 96 SER A N 1
ATOM 685 C CA . SER A 1 96 ? -19.659 6.394 6.117 1.00 95.00 96 SER A CA 1
ATOM 686 C C . SER A 1 96 ? -19.916 6.605 7.612 1.00 95.00 96 SER A C 1
ATOM 688 O O . SER A 1 96 ? -19.568 7.656 8.143 1.00 95.00 96 SER A O 1
ATOM 690 N N . THR A 1 97 ? -20.489 5.618 8.307 1.00 94.50 97 THR A N 1
ATOM 691 C CA . THR A 1 97 ? -20.662 5.664 9.760 1.00 94.50 97 THR A CA 1
ATOM 692 C C . THR A 1 97 ? -19.303 5.548 10.435 1.00 94.50 97 THR A C 1
ATOM 694 O O . THR A 1 97 ? -18.569 4.586 10.202 1.00 94.50 97 THR A O 1
ATOM 697 N N . VAL A 1 98 ? -18.977 6.523 11.283 1.00 89.19 98 VAL A N 1
ATOM 698 C CA . VAL A 1 98 ? -17.740 6.515 12.064 1.00 89.19 98 VAL A CA 1
ATOM 699 C C . VAL A 1 98 ? -17.847 5.427 13.141 1.00 89.19 98 VAL A C 1
ATOM 701 O O . VAL A 1 98 ? -18.758 5.503 13.971 1.00 89.19 98 VAL A O 1
ATOM 704 N N . PRO A 1 99 ? -16.971 4.405 13.140 1.00 81.75 99 PRO A N 1
ATOM 705 C CA . PRO A 1 99 ? -16.987 3.375 14.172 1.00 81.75 99 PRO A CA 1
ATOM 706 C C . PRO A 1 99 ? -16.622 3.968 15.533 1.00 81.75 99 PRO A C 1
ATOM 708 O O . PRO A 1 99 ? -15.939 4.984 15.605 1.00 81.75 99 PRO A O 1
ATOM 711 N N . ARG A 1 100 ? -17.039 3.315 16.620 1.00 87.12 100 ARG A N 1
ATOM 712 C CA . ARG A 1 100 ? -16.572 3.666 17.965 1.00 87.12 100 ARG A CA 1
ATOM 713 C C . ARG A 1 100 ? -15.176 3.079 18.176 1.00 87.12 100 ARG A C 1
ATOM 715 O O . ARG A 1 100 ? -15.034 1.862 18.220 1.00 87.12 100 ARG A O 1
ATOM 722 N N . GLY A 1 101 ? -14.177 3.933 18.338 1.00 85.88 101 GLY A N 1
ATOM 723 C CA . GLY A 1 101 ? -12.794 3.566 18.629 1.00 85.88 101 GLY A CA 1
ATOM 724 C C . GLY A 1 101 ? -12.194 4.381 19.773 1.00 85.88 101 GLY A C 1
ATOM 725 O O . GLY A 1 101 ? -12.876 5.157 20.447 1.00 85.88 101 GLY A O 1
ATOM 726 N N . SER A 1 102 ? -10.899 4.183 20.000 1.00 93.38 102 SER A N 1
ATOM 727 C CA . SER A 1 102 ? -10.089 5.040 20.874 1.00 93.38 102 SER A CA 1
ATOM 728 C C . SER A 1 102 ? -9.505 6.209 20.078 1.00 93.38 102 SER A C 1
ATOM 730 O O . SER A 1 102 ? -9.608 6.243 18.851 1.00 93.38 102 SER A O 1
ATOM 732 N N . SER A 1 103 ? -8.878 7.166 20.767 1.00 94.06 103 SER A N 1
ATOM 733 C CA . SER A 1 103 ? -8.130 8.231 20.096 1.00 94.06 103 SER A CA 1
ATOM 734 C C . SER A 1 103 ? -7.046 7.628 19.198 1.00 94.06 103 SER A C 1
ATOM 736 O O . SER A 1 103 ? -6.285 6.758 19.619 1.00 94.06 103 SER A O 1
ATOM 738 N N . GLY A 1 104 ? -7.034 8.053 17.939 1.00 93.12 104 GLY A N 1
ATOM 739 C CA . GLY A 1 104 ? -6.066 7.645 16.930 1.00 93.12 104 GLY A CA 1
ATOM 740 C C . GLY A 1 104 ? -5.652 8.859 16.120 1.00 93.12 104 GLY A C 1
ATOM 741 O O . GLY A 1 104 ? -5.705 8.829 14.894 1.00 93.12 104 GLY A O 1
ATOM 742 N N . VAL A 1 105 ? -5.317 9.953 16.802 1.00 96.62 105 VAL A N 1
ATOM 743 C CA . VAL A 1 105 ? -4.895 11.215 16.186 1.00 96.62 105 VAL A CA 1
ATOM 744 C C . VAL A 1 105 ? -3.500 11.070 15.589 1.00 96.62 105 VAL A C 1
ATOM 746 O O . VAL A 1 105 ? -3.217 11.651 14.547 1.00 96.62 105 VAL A O 1
ATOM 749 N N . THR A 1 106 ? -2.626 10.278 16.201 1.00 98.06 106 THR A N 1
ATOM 750 C CA . THR A 1 106 ? -1.287 9.976 15.693 1.00 98.06 106 THR A CA 1
ATOM 751 C C . THR A 1 106 ? -1.004 8.482 15.783 1.00 98.06 106 THR A C 1
ATOM 753 O O . THR A 1 106 ? -1.252 7.862 16.809 1.00 98.06 106 THR A O 1
ATOM 756 N N . ALA A 1 107 ? -0.420 7.913 14.729 1.00 98.44 107 ALA A N 1
ATOM 757 C CA . ALA A 1 107 ? 0.192 6.588 14.744 1.00 98.44 107 ALA A CA 1
ATOM 758 C C . ALA A 1 107 ? 1.659 6.693 14.344 1.00 98.44 107 ALA A C 1
ATOM 760 O O . ALA A 1 107 ? 1.966 7.041 13.205 1.00 98.44 107 ALA A O 1
ATOM 761 N N . ARG A 1 108 ? 2.563 6.350 15.260 1.00 98.44 108 ARG A N 1
ATOM 762 C CA . ARG A 1 108 ? 3.993 6.176 14.994 1.00 98.44 108 ARG A CA 1
ATOM 763 C C . ARG A 1 108 ? 4.285 4.689 14.811 1.00 98.44 108 ARG A C 1
ATOM 765 O O . ARG A 1 108 ? 4.101 3.901 15.732 1.00 98.44 108 ARG A O 1
ATOM 772 N N . ILE A 1 109 ? 4.779 4.316 13.641 1.00 98.50 109 ILE A N 1
ATOM 773 C CA . ILE A 1 109 ? 4.938 2.939 13.174 1.00 98.50 109 ILE A CA 1
ATOM 774 C C . ILE A 1 109 ? 6.430 2.688 12.906 1.00 98.50 109 ILE A C 1
ATOM 776 O O . ILE A 1 109 ? 6.956 3.105 11.868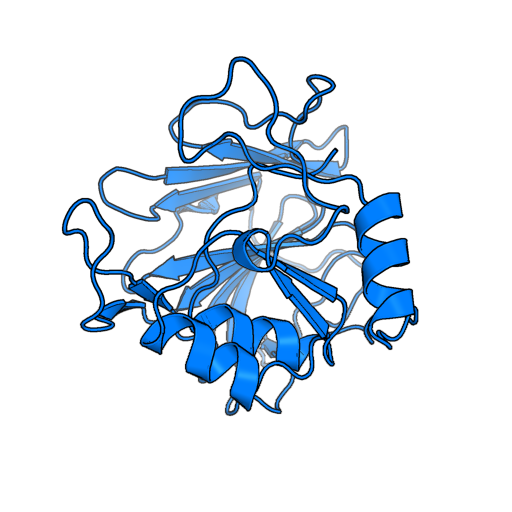 1.00 98.50 109 ILE A O 1
ATOM 780 N N . PRO A 1 110 ? 7.156 2.049 13.840 1.00 97.50 110 PRO A N 1
ATOM 781 C CA . PRO A 1 110 ? 8.505 1.571 13.571 1.00 97.50 110 PRO A CA 1
ATOM 782 C C . PRO A 1 110 ? 8.457 0.477 12.499 1.00 97.50 110 PRO A C 1
ATOM 784 O O . PRO A 1 110 ? 7.809 -0.550 12.704 1.00 97.50 110 PRO A O 1
ATOM 787 N N . MET A 1 111 ? 9.143 0.699 11.378 1.00 95.31 111 MET A N 1
ATOM 788 C CA . MET A 1 111 ? 9.252 -0.257 10.267 1.00 95.31 111 MET A CA 1
ATOM 789 C C . MET A 1 111 ? 10.577 -1.024 10.323 1.00 95.31 111 MET A C 1
ATOM 791 O O . MET A 1 111 ? 10.639 -2.185 9.938 1.00 95.31 111 MET A O 1
ATOM 795 N N . SER A 1 112 ? 11.632 -0.377 10.821 1.00 91.38 112 SER A N 1
ATOM 796 C CA . SER A 1 112 ? 12.938 -0.973 11.114 1.00 91.38 112 SER A CA 1
ATOM 797 C C . SER A 1 112 ? 13.679 -0.124 12.158 1.00 91.38 112 SER A C 1
ATOM 799 O O . SER A 1 112 ? 13.128 0.837 12.699 1.00 91.38 112 SER A O 1
ATOM 801 N N . ASN A 1 113 ? 14.948 -0.436 12.427 1.00 89.62 113 ASN A N 1
ATOM 802 C CA . ASN A 1 113 ? 15.827 0.392 13.262 1.00 89.62 113 ASN A CA 1
ATOM 803 C C . ASN A 1 113 ? 16.158 1.769 12.647 1.00 89.62 113 ASN A C 1
ATOM 805 O O . ASN A 1 113 ? 16.565 2.669 13.375 1.00 89.62 113 ASN A O 1
ATOM 809 N N . ILE A 1 114 ? 15.978 1.942 11.333 1.00 91.31 114 ILE A N 1
ATOM 810 C CA . ILE A 1 114 ? 16.298 3.181 10.598 1.00 91.31 114 ILE A CA 1
ATOM 811 C C . ILE A 1 114 ? 15.079 3.831 9.929 1.00 91.31 114 ILE A C 1
ATOM 813 O O . ILE A 1 114 ? 15.184 4.924 9.370 1.00 91.31 114 ILE A O 1
ATOM 817 N N . ALA A 1 115 ? 13.925 3.162 9.947 1.00 95.25 115 ALA A N 1
ATOM 818 C CA . ALA A 1 115 ? 12.709 3.629 9.301 1.00 95.25 115 ALA A CA 1
ATOM 819 C C . ALA A 1 115 ? 11.548 3.676 10.294 1.00 95.25 115 ALA A C 1
ATOM 821 O O . ALA A 1 115 ? 11.161 2.673 10.894 1.00 95.25 115 ALA A O 1
ATOM 822 N N . THR A 1 116 ? 10.962 4.858 10.447 1.00 98.06 116 THR A N 1
ATOM 823 C CA . THR A 1 116 ? 9.704 5.077 11.160 1.00 98.06 116 THR A CA 1
ATOM 824 C C . THR A 1 116 ? 8.768 5.880 10.273 1.00 98.06 116 THR A C 1
ATOM 826 O O . THR A 1 116 ? 9.143 6.934 9.752 1.00 98.06 116 THR A O 1
ATOM 829 N N . VAL A 1 117 ? 7.538 5.399 10.149 1.00 98.50 117 VAL A N 1
ATOM 830 C CA . VAL A 1 117 ? 6.439 6.118 9.507 1.00 98.50 117 VAL A CA 1
ATOM 831 C C . VAL A 1 117 ? 5.547 6.703 10.590 1.00 98.50 117 VAL A C 1
ATOM 833 O O . VAL A 1 117 ? 5.281 6.049 11.594 1.00 98.50 117 VAL A O 1
ATOM 836 N N . THR A 1 118 ? 5.068 7.922 10.391 1.00 98.75 118 THR A N 1
ATOM 837 C CA . THR A 1 118 ? 4.062 8.544 11.243 1.00 98.75 118 THR A CA 1
ATOM 838 C C . THR A 1 118 ? 2.893 9.006 10.392 1.00 98.75 118 THR A C 1
ATOM 840 O O . THR A 1 118 ? 3.086 9.651 9.361 1.00 98.75 118 THR A O 1
ATOM 843 N N . TRP A 1 119 ? 1.687 8.710 10.857 1.00 98.81 119 TRP A N 1
ATOM 844 C CA . TRP A 1 119 ? 0.442 9.239 10.320 1.00 98.81 119 TRP A CA 1
ATOM 845 C C . TRP A 1 119 ? -0.210 10.136 11.364 1.00 98.81 119 TRP A C 1
ATOM 847 O O . TRP A 1 119 ? -0.381 9.713 12.506 1.00 98.81 119 TRP A O 1
ATOM 857 N N . THR A 1 120 ? -0.576 11.359 10.983 1.00 98.81 120 THR A N 1
ATOM 858 C CA . THR A 1 120 ? -1.225 12.326 11.883 1.00 98.81 120 THR A CA 1
ATOM 859 C C . THR A 1 120 ? -2.528 12.816 11.273 1.00 98.81 120 THR A C 1
ATOM 861 O O . THR A 1 120 ? -2.541 13.262 10.128 1.00 98.81 120 THR A O 1
ATOM 864 N N . TRP A 1 121 ? -3.614 12.718 12.032 1.00 98.56 121 TRP A N 1
ATOM 865 C CA . TRP A 1 121 ? -4.942 13.178 11.658 1.00 98.56 121 TRP A CA 1
ATOM 866 C C . TRP A 1 121 ? -4.973 14.698 11.519 1.00 98.56 121 TRP A C 1
ATOM 868 O O . TRP A 1 121 ? -4.602 15.426 12.440 1.00 98.56 121 TRP A O 1
ATOM 878 N N . ASP A 1 122 ? -5.466 15.165 10.382 1.00 98.31 122 ASP A N 1
ATOM 879 C CA . ASP A 1 122 ? -5.832 16.551 10.147 1.00 98.31 122 ASP A CA 1
ATOM 880 C C . ASP A 1 122 ? -7.368 16.666 10.128 1.00 98.31 122 ASP A C 1
ATOM 882 O O . ASP A 1 122 ? -8.012 16.202 9.178 1.00 98.31 122 ASP A O 1
ATOM 886 N N . PRO A 1 123 ? -7.985 17.290 11.150 1.00 96.44 123 PRO A N 1
ATOM 887 C CA . PRO A 1 123 ? -9.435 17.442 11.214 1.00 96.44 123 PRO A CA 1
ATOM 888 C C . PRO A 1 123 ? -9.987 18.391 10.143 1.00 96.44 123 PRO A C 1
ATOM 890 O O . PRO A 1 123 ? -11.173 18.306 9.826 1.00 96.44 123 PRO A O 1
ATOM 893 N N . THR A 1 124 ? -9.153 19.266 9.570 1.00 97.25 124 THR A N 1
ATOM 894 C CA . THR A 1 124 ? -9.563 20.235 8.544 1.00 97.25 124 THR A CA 1
ATOM 895 C C . THR A 1 124 ? -9.864 19.528 7.232 1.00 97.25 124 THR A C 1
ATOM 897 O O . THR A 1 124 ? -10.912 19.738 6.627 1.00 97.25 124 THR A O 1
ATOM 900 N N . THR A 1 125 ? -8.946 18.662 6.799 1.00 96.62 125 THR A N 1
ATOM 901 C CA . THR A 1 125 ? -9.092 17.883 5.561 1.00 96.62 125 THR A CA 1
ATOM 902 C C . THR A 1 125 ? -9.762 16.531 5.781 1.00 96.62 125 THR A C 1
ATOM 904 O O . THR A 1 125 ? -10.093 15.852 4.812 1.00 96.62 125 THR A O 1
ATOM 907 N N . GLN A 1 126 ? -9.969 16.138 7.041 1.00 96.69 126 GLN A N 1
ATOM 908 C CA . GLN A 1 126 ? -10.473 14.825 7.438 1.00 96.69 126 GLN A CA 1
ATOM 909 C C . GLN A 1 126 ? -9.647 13.674 6.839 1.00 96.69 126 GLN A C 1
ATOM 911 O O . GLN A 1 126 ? -10.186 12.672 6.355 1.00 96.69 126 GLN A O 1
ATOM 916 N N . THR A 1 127 ? -8.321 13.824 6.866 1.00 98.31 127 THR A N 1
ATOM 917 C CA . THR A 1 127 ? -7.370 12.807 6.403 1.00 98.31 127 THR A CA 1
ATOM 918 C C . THR A 1 127 ? -6.180 12.685 7.347 1.00 98.31 127 THR A C 1
ATOM 920 O O . THR A 1 127 ? -5.863 13.601 8.097 1.00 98.31 127 THR A O 1
ATOM 923 N N . TYR A 1 128 ? -5.496 11.550 7.304 1.00 98.81 128 TYR A N 1
ATOM 924 C CA . TYR A 1 128 ? -4.181 11.368 7.900 1.00 98.81 128 TYR A CA 1
ATOM 925 C C . TYR A 1 128 ? -3.094 11.829 6.936 1.00 98.81 128 TYR A C 1
ATOM 927 O O . TYR A 1 128 ? -3.134 11.475 5.761 1.00 98.81 128 TYR A O 1
ATOM 935 N N . LEU A 1 129 ? -2.097 12.553 7.439 1.00 98.81 129 LEU A N 1
ATOM 936 C CA . LEU A 1 129 ? -0.924 13.008 6.693 1.00 98.81 129 LEU A CA 1
ATOM 937 C C . LEU A 1 129 ? 0.290 12.129 7.006 1.00 98.81 129 LEU A C 1
ATOM 939 O O . LEU A 1 129 ? 0.577 11.879 8.180 1.00 98.81 129 LEU A O 1
ATOM 943 N N . ARG A 1 130 ? 1.029 11.705 5.973 1.00 98.75 130 ARG A N 1
ATOM 944 C CA . ARG A 1 130 ? 2.201 10.827 6.122 1.00 98.75 130 ARG A CA 1
ATOM 945 C C . ARG A 1 130 ? 3.496 11.606 6.327 1.00 98.75 130 ARG A C 1
ATOM 947 O O . ARG A 1 130 ? 3.780 12.577 5.617 1.00 98.75 130 ARG A O 1
ATOM 954 N N . THR A 1 131 ? 4.297 11.153 7.276 1.00 98.69 131 THR A N 1
ATOM 955 C CA . THR A 1 131 ? 5.662 11.611 7.544 1.00 98.69 131 THR A CA 1
ATOM 956 C C . THR A 1 131 ? 6.549 10.379 7.662 1.00 98.69 131 THR A C 1
ATOM 958 O O . THR A 1 131 ? 6.180 9.424 8.342 1.00 98.69 131 THR A O 1
ATOM 961 N N . GLN A 1 132 ? 7.740 10.401 7.076 1.00 98.25 132 GLN A N 1
ATOM 962 C CA . GLN A 1 132 ? 8.727 9.338 7.229 1.00 98.25 132 GLN A CA 1
ATOM 963 C C . GLN A 1 132 ? 10.035 9.912 7.766 1.00 98.25 132 GLN A C 1
ATOM 965 O O . GLN A 1 132 ? 10.554 10.899 7.251 1.00 98.25 132 GLN A O 1
ATOM 970 N N . ASN A 1 133 ? 10.567 9.302 8.828 1.00 97.69 133 ASN A N 1
ATOM 971 C CA . ASN A 1 133 ? 11.813 9.725 9.479 1.00 97.69 133 ASN A CA 1
ATOM 972 C C . ASN A 1 133 ? 11.851 11.233 9.809 1.00 97.69 133 ASN A C 1
ATOM 974 O O . ASN A 1 133 ? 12.862 11.902 9.623 1.00 97.69 133 ASN A O 1
ATOM 978 N N . GLY A 1 134 ? 10.720 11.779 10.270 1.00 96.38 134 GLY A N 1
ATOM 979 C CA . GLY A 1 134 ? 10.579 13.197 10.620 1.00 96.38 134 GLY A CA 1
ATOM 980 C C . GLY A 1 134 ? 10.386 14.147 9.433 1.00 96.38 134 GLY A C 1
ATOM 981 O O . GLY A 1 134 ? 10.130 15.329 9.650 1.00 96.38 134 GLY A O 1
ATOM 982 N N . LYS A 1 135 ? 10.446 13.659 8.188 1.00 98.06 135 LYS A N 1
ATOM 983 C CA . LYS A 1 135 ? 10.208 14.455 6.981 1.00 98.06 135 LYS A CA 1
ATOM 984 C C . LYS A 1 135 ? 8.824 14.174 6.403 1.00 98.06 135 LYS A C 1
ATOM 986 O O . LYS A 1 135 ? 8.419 13.027 6.249 1.00 98.06 135 LYS A O 1
ATOM 991 N N . ALA A 1 136 ? 8.096 15.238 6.088 1.00 98.31 136 ALA A N 1
ATOM 992 C CA . ALA A 1 136 ? 6.819 15.156 5.396 1.00 98.31 136 ALA A CA 1
ATOM 993 C C . ALA A 1 136 ? 6.981 14.481 4.025 1.00 98.31 136 ALA A C 1
ATOM 995 O O . ALA A 1 136 ? 7.814 14.919 3.229 1.00 98.31 136 ALA A O 1
ATOM 996 N N . ASP A 1 137 ? 6.155 13.474 3.732 1.00 98.06 137 ASP A N 1
ATOM 997 C CA . ASP A 1 137 ? 6.082 12.938 2.375 1.00 98.06 137 ASP A CA 1
ATOM 998 C C . ASP A 1 137 ? 5.179 13.819 1.517 1.00 98.06 137 ASP A C 1
ATOM 1000 O O . ASP A 1 137 ? 4.041 14.135 1.895 1.00 98.06 137 ASP A O 1
ATOM 1004 N N . THR A 1 138 ? 5.691 14.205 0.353 1.00 97.75 138 THR A N 1
ATOM 1005 C CA . THR A 1 138 ? 5.004 15.079 -0.597 1.00 97.75 138 THR A CA 1
ATOM 1006 C C . THR A 1 138 ? 4.957 14.464 -1.987 1.00 97.75 138 THR A C 1
ATOM 1008 O O . THR A 1 138 ? 5.867 13.745 -2.399 1.00 97.75 138 THR A O 1
ATOM 1011 N N . LEU A 1 139 ? 3.902 14.786 -2.728 1.00 95.69 139 LEU A N 1
ATOM 1012 C CA . LEU A 1 139 ? 3.786 14.522 -4.156 1.00 95.69 139 LEU A CA 1
ATOM 1013 C C . LEU A 1 139 ? 4.615 15.537 -4.962 1.00 95.69 139 LEU A C 1
ATOM 1015 O O . LEU A 1 139 ? 5.165 16.496 -4.419 1.00 95.69 139 LEU A O 1
ATOM 1019 N N . ALA A 1 140 ? 4.704 15.324 -6.277 1.00 91.62 140 ALA A N 1
ATOM 1020 C CA . ALA A 1 140 ? 5.485 16.174 -7.180 1.00 91.62 140 ALA A CA 1
ATOM 1021 C C . ALA A 1 140 ? 4.988 17.632 -7.251 1.00 91.62 140 ALA A C 1
ATOM 1023 O O . ALA A 1 140 ? 5.755 18.519 -7.604 1.00 91.62 140 ALA A O 1
ATOM 1024 N N . ASP A 1 141 ? 3.722 17.876 -6.910 1.00 94.44 141 ASP A N 1
ATOM 1025 C CA . ASP A 1 141 ? 3.116 19.211 -6.825 1.00 94.44 141 ASP A CA 1
ATOM 1026 C C . ASP A 1 141 ? 3.316 19.885 -5.451 1.00 94.44 141 ASP A C 1
ATOM 1028 O O . ASP A 1 141 ? 2.806 20.978 -5.216 1.00 94.44 141 ASP A O 1
ATOM 1032 N N . GLY A 1 142 ? 4.046 19.241 -4.534 1.00 96.06 142 GLY A N 1
ATOM 1033 C CA . GLY A 1 142 ? 4.304 19.731 -3.179 1.00 96.06 142 GLY A CA 1
ATOM 1034 C C . GLY A 1 142 ? 3.201 19.418 -2.165 1.00 96.06 142 GLY A C 1
ATOM 1035 O O . GLY A 1 142 ? 3.392 19.658 -0.971 1.00 96.06 142 GLY A O 1
ATOM 1036 N N . SER A 1 143 ? 2.071 18.847 -2.589 1.00 96.88 143 SER A N 1
ATOM 1037 C CA . SER A 1 143 ? 0.997 18.451 -1.674 1.00 96.88 143 SER A CA 1
ATOM 1038 C C . SER A 1 143 ? 1.407 17.258 -0.803 1.00 96.88 143 SER A C 1
ATOM 1040 O O . SER A 1 143 ? 2.239 16.435 -1.186 1.00 96.88 143 SER A O 1
ATOM 1042 N N . ARG A 1 144 ? 0.835 17.150 0.401 1.00 97.75 144 ARG A N 1
ATOM 1043 C CA . ARG A 1 144 ? 1.136 16.061 1.343 1.00 97.75 144 ARG A CA 1
ATOM 1044 C C . ARG A 1 144 ? 0.483 14.749 0.915 1.00 97.75 144 ARG A C 1
ATOM 1046 O O . ARG A 1 144 ? -0.702 14.722 0.570 1.00 97.75 144 ARG A O 1
ATOM 1053 N N . ILE A 1 145 ? 1.216 13.642 1.059 1.00 98.31 145 ILE A N 1
ATOM 1054 C CA . ILE A 1 145 ? 0.604 12.309 1.020 1.00 98.31 145 ILE A CA 1
ATOM 1055 C C . ILE A 1 145 ? -0.423 12.214 2.149 1.00 98.31 145 ILE A C 1
ATOM 1057 O O . ILE A 1 145 ? -0.115 12.486 3.312 1.00 98.31 145 ILE A O 1
ATOM 1061 N N . SER A 1 146 ? -1.644 11.836 1.777 1.00 98.44 146 SER A N 1
ATOM 1062 C CA . SER A 1 146 ? -2.791 11.776 2.674 1.00 98.44 146 SER A CA 1
ATOM 1063 C C . SER A 1 146 ? -3.687 10.570 2.399 1.00 98.44 146 SER A C 1
ATOM 1065 O O . SER A 1 146 ? -3.824 10.142 1.249 1.00 98.44 146 SER A O 1
ATOM 1067 N N . ALA A 1 147 ? -4.312 10.044 3.451 1.00 98.62 147 ALA A N 1
ATOM 1068 C CA . ALA A 1 147 ? -5.240 8.916 3.395 1.00 98.62 147 ALA A CA 1
ATOM 1069 C C . ALA A 1 147 ? -6.440 9.140 4.330 1.00 98.62 147 ALA A C 1
ATOM 1071 O O . ALA A 1 147 ? -6.303 9.738 5.391 1.00 98.62 147 ALA A O 1
ATOM 1072 N N . ASN A 1 148 ? -7.623 8.673 3.941 1.00 98.44 148 ASN A N 1
ATOM 1073 C CA . ASN A 1 148 ? -8.803 8.635 4.808 1.00 98.44 148 ASN A CA 1
ATOM 1074 C C . ASN A 1 148 ? -8.665 7.533 5.865 1.00 98.44 148 ASN A C 1
ATOM 1076 O O . ASN A 1 148 ? -9.010 7.755 7.026 1.00 98.44 148 ASN A O 1
ATOM 1080 N N . ASP A 1 149 ? -8.102 6.393 5.457 1.00 98.56 149 ASP A N 1
ATOM 1081 C CA . ASP A 1 149 ? -7.837 5.249 6.322 1.00 98.56 149 ASP A CA 1
ATOM 1082 C C . ASP A 1 149 ? -6.360 4.864 6.296 1.00 98.56 149 ASP A C 1
ATOM 1084 O O . ASP A 1 149 ? -5.738 4.818 5.231 1.00 98.56 149 ASP A O 1
ATOM 1088 N N . VAL A 1 150 ? -5.823 4.496 7.454 1.00 98.75 150 VAL A N 1
ATOM 1089 C CA . VAL A 1 150 ? -4.510 3.859 7.579 1.00 98.75 150 VAL A CA 1
ATOM 1090 C C . VAL A 1 150 ? -4.693 2.523 8.285 1.00 98.75 150 VAL A C 1
ATOM 1092 O O . VAL A 1 150 ? -5.117 2.467 9.434 1.00 98.75 150 VAL A O 1
ATOM 1095 N N . VAL A 1 151 ? -4.368 1.435 7.601 1.00 98.69 151 VAL A N 1
ATOM 1096 C CA . VAL A 1 151 ? -4.408 0.074 8.134 1.00 98.69 151 VAL A CA 1
ATOM 1097 C C . VAL A 1 151 ? -2.984 -0.344 8.466 1.00 98.69 151 VAL A C 1
ATOM 1099 O O . VAL A 1 151 ? -2.159 -0.494 7.573 1.00 98.69 151 VAL A O 1
ATOM 1102 N N . VAL A 1 152 ? -2.687 -0.556 9.742 1.00 98.75 152 VAL A N 1
ATOM 1103 C CA . VAL A 1 152 ? -1.398 -1.085 10.194 1.00 98.75 152 VAL A CA 1
ATOM 1104 C C . VAL A 1 152 ? -1.562 -2.573 10.452 1.00 98.75 152 VAL A C 1
ATOM 1106 O O . VAL A 1 152 ? -2.180 -2.973 11.439 1.00 98.75 152 VAL A O 1
ATOM 1109 N N . MET A 1 153 ? -1.039 -3.396 9.548 1.00 98.44 153 MET A N 1
ATOM 1110 C CA . MET A 1 153 ? -1.063 -4.850 9.672 1.00 98.44 153 MET A CA 1
ATOM 1111 C C . MET A 1 153 ? 0.230 -5.344 10.301 1.00 98.44 153 MET A C 1
ATOM 1113 O O . MET A 1 153 ? 1.310 -5.114 9.762 1.00 98.44 153 MET A O 1
ATOM 1117 N N . SER A 1 154 ? 0.121 -6.101 11.389 1.00 98.31 154 SER A N 1
ATOM 1118 C CA . SER A 1 154 ? 1.255 -6.850 11.920 1.00 98.31 154 SER A CA 1
ATOM 1119 C C . SER A 1 154 ? 1.436 -8.135 11.111 1.00 98.31 154 SER A C 1
ATOM 1121 O O . SER A 1 154 ? 0.565 -9.009 11.118 1.00 98.31 154 SER A O 1
ATOM 1123 N N . VAL A 1 155 ? 2.554 -8.245 10.394 1.00 98.31 155 VAL A N 1
ATOM 1124 C CA . VAL A 1 155 ? 2.862 -9.353 9.480 1.00 98.31 155 VAL A CA 1
ATOM 1125 C C . VAL A 1 155 ? 4.190 -10.018 9.826 1.00 98.31 155 VAL A C 1
ATOM 1127 O O . VAL A 1 155 ? 5.051 -9.445 10.498 1.00 98.31 155 VAL A O 1
ATOM 1130 N N . ALA A 1 156 ? 4.375 -11.253 9.362 1.00 97.12 156 ALA A N 1
ATOM 1131 C CA . ALA A 1 156 ? 5.688 -11.881 9.391 1.00 97.12 156 ALA A CA 1
ATOM 1132 C C . ALA A 1 156 ? 6.550 -11.319 8.254 1.00 97.12 156 ALA A C 1
ATOM 1134 O O . ALA A 1 156 ? 6.102 -11.251 7.108 1.00 97.12 156 ALA A O 1
ATOM 1135 N N . ILE A 1 157 ? 7.786 -10.944 8.582 1.00 95.12 157 ILE A N 1
ATOM 1136 C CA . ILE A 1 157 ? 8.823 -10.615 7.605 1.00 95.12 157 ILE A CA 1
ATOM 1137 C C . ILE A 1 157 ? 10.041 -11.468 7.933 1.00 95.12 157 ILE A C 1
ATOM 1139 O O . ILE A 1 157 ? 10.484 -11.483 9.085 1.00 95.12 157 ILE A O 1
ATOM 1143 N N . GLY A 1 158 ? 10.530 -12.205 6.941 1.00 90.56 158 GLY A N 1
ATOM 1144 C CA . GLY A 1 158 ? 11.671 -13.106 7.072 1.00 90.56 158 GLY A CA 1
ATOM 1145 C C . GLY A 1 158 ? 12.658 -12.990 5.907 1.00 90.56 158 GLY A C 1
ATOM 1146 O O . GLY A 1 158 ? 12.448 -12.174 5.012 1.00 90.56 158 GLY A O 1
ATOM 1147 N N . PRO A 1 159 ? 13.727 -13.797 5.921 1.00 89.06 159 PRO A N 1
ATOM 1148 C CA . PRO A 1 159 ? 14.702 -13.873 4.834 1.00 89.06 159 PRO A CA 1
ATOM 1149 C C . PRO A 1 159 ? 14.101 -14.481 3.555 1.00 89.06 159 PRO A C 1
ATOM 1151 O O . PRO A 1 159 ? 13.260 -15.382 3.630 1.00 89.06 159 PRO A O 1
ATOM 1154 N N . THR A 1 160 ? 14.538 -14.015 2.380 1.00 85.50 160 THR A N 1
ATOM 1155 C CA . THR A 1 160 ? 14.232 -14.652 1.079 1.00 85.50 160 THR A CA 1
ATOM 1156 C C . THR A 1 160 ? 15.340 -15.590 0.595 1.00 85.50 160 THR A C 1
ATOM 1158 O O . THR A 1 160 ? 15.092 -16.424 -0.274 1.00 85.50 160 THR A O 1
ATOM 1161 N N . GLY A 1 161 ? 16.562 -15.445 1.108 1.00 85.75 161 GLY A N 1
ATOM 1162 C CA . GLY A 1 161 ? 17.795 -15.993 0.545 1.00 85.75 161 GLY A CA 1
ATOM 1163 C C . GLY A 1 161 ? 18.276 -15.267 -0.718 1.00 85.75 161 GLY A C 1
ATOM 1164 O O . GLY A 1 161 ? 19.226 -15.724 -1.354 1.00 85.75 161 GLY A O 1
ATOM 1165 N N . ILE A 1 162 ? 17.618 -14.172 -1.112 1.00 83.12 162 ILE A N 1
ATOM 1166 C CA . ILE A 1 162 ? 17.914 -13.392 -2.316 1.00 83.12 162 ILE A CA 1
ATOM 1167 C C . ILE A 1 162 ? 18.501 -12.051 -1.890 1.00 83.12 162 ILE A C 1
ATOM 1169 O O . ILE A 1 162 ? 17.974 -11.397 -0.996 1.00 83.12 162 ILE A O 1
ATOM 1173 N N . PHE A 1 163 ? 19.586 -11.644 -2.542 1.00 80.81 163 PHE A N 1
ATOM 1174 C CA . PHE A 1 163 ? 20.331 -10.441 -2.192 1.00 80.81 163 PHE A CA 1
ATOM 1175 C C . PHE A 1 163 ? 20.293 -9.425 -3.330 1.00 80.81 163 PHE A C 1
ATOM 1177 O O . PHE A 1 163 ? 20.405 -9.788 -4.506 1.00 80.81 163 PHE A O 1
ATOM 1184 N N . ASP A 1 164 ? 20.165 -8.150 -2.972 1.00 74.44 164 ASP A N 1
ATOM 1185 C CA . ASP A 1 164 ? 20.295 -7.042 -3.906 1.00 74.44 164 ASP A CA 1
ATOM 1186 C C . ASP A 1 164 ? 21.760 -6.842 -4.348 1.00 74.44 164 ASP A C 1
ATOM 1188 O O . ASP A 1 164 ? 22.699 -7.476 -3.861 1.00 74.44 164 ASP A O 1
ATOM 1192 N N . THR A 1 165 ? 21.983 -5.919 -5.285 1.00 72.06 165 THR A N 1
ATOM 1193 C CA . THR A 1 165 ? 23.332 -5.603 -5.789 1.00 72.06 165 THR A CA 1
ATOM 1194 C C . THR A 1 165 ? 24.263 -5.001 -4.733 1.00 72.06 165 THR A C 1
ATOM 1196 O O . THR A 1 165 ? 25.468 -4.935 -4.960 1.00 72.06 165 THR A O 1
ATOM 1199 N N . ALA A 1 166 ? 23.721 -4.522 -3.611 1.00 73.31 166 ALA A N 1
ATOM 1200 C CA . ALA A 1 166 ? 24.465 -4.005 -2.468 1.00 73.31 166 ALA A CA 1
ATOM 1201 C C . ALA A 1 166 ? 24.702 -5.077 -1.381 1.00 73.31 166 ALA A C 1
ATOM 1203 O O . ALA A 1 166 ? 25.316 -4.771 -0.361 1.00 73.31 166 ALA A O 1
ATOM 1204 N N . GLY A 1 167 ? 24.265 -6.323 -1.601 1.00 75.56 167 GLY A N 1
ATOM 1205 C CA . GLY A 1 167 ? 24.430 -7.434 -0.665 1.00 75.56 167 GLY A CA 1
ATOM 1206 C C . GLY A 1 167 ? 23.429 -7.433 0.491 1.00 75.56 167 GLY A C 1
ATOM 1207 O O . GLY A 1 167 ? 23.640 -8.155 1.464 1.00 75.56 167 GLY A O 1
ATOM 1208 N N . ASN A 1 168 ? 22.352 -6.648 0.411 1.00 79.50 168 ASN A N 1
ATOM 1209 C CA . ASN A 1 168 ? 21.271 -6.702 1.391 1.00 79.50 168 ASN A CA 1
ATOM 1210 C C . ASN A 1 168 ? 20.288 -7.800 1.008 1.00 79.50 168 ASN A C 1
ATOM 1212 O O . ASN A 1 168 ? 19.878 -7.893 -0.148 1.00 79.50 168 ASN A O 1
ATOM 1216 N N . GLU A 1 169 ? 19.891 -8.611 1.982 1.00 85.75 169 GLU A N 1
ATOM 1217 C CA . GLU A 1 169 ? 18.862 -9.616 1.760 1.00 85.75 169 GLU A CA 1
ATOM 1218 C C . GLU A 1 169 ? 17.488 -8.961 1.608 1.00 85.75 169 GLU A C 1
ATOM 1220 O O . GLU A 1 169 ? 17.079 -8.129 2.426 1.00 85.75 169 GLU A O 1
ATOM 1225 N N . ASP A 1 170 ? 16.759 -9.363 0.574 1.00 86.25 170 ASP A N 1
ATOM 1226 C CA . ASP A 1 170 ? 15.423 -8.859 0.322 1.00 86.25 170 ASP A CA 1
ATOM 1227 C C . ASP A 1 170 ? 14.405 -9.487 1.290 1.00 86.25 170 ASP A C 1
ATOM 1229 O O . ASP A 1 170 ? 14.441 -10.697 1.537 1.00 86.25 170 ASP A O 1
ATOM 1233 N N . PRO A 1 171 ? 13.477 -8.694 1.859 1.00 89.94 171 PRO A N 1
ATOM 1234 C CA . PRO A 1 171 ? 12.538 -9.185 2.859 1.00 89.94 171 PRO A CA 1
ATOM 1235 C C . PRO A 1 171 ? 11.395 -9.994 2.235 1.00 89.94 171 PRO A C 1
ATOM 1237 O O . PRO A 1 171 ? 10.686 -9.532 1.336 1.00 89.94 171 PRO A O 1
ATOM 1240 N N . LEU A 1 172 ? 11.129 -11.175 2.792 1.00 93.00 172 LEU A N 1
ATOM 1241 C CA . LEU A 1 172 ? 9.942 -11.971 2.502 1.00 93.00 172 LEU A CA 1
ATOM 1242 C C . LEU A 1 172 ? 8.792 -11.503 3.393 1.00 93.00 172 LEU A C 1
ATOM 1244 O O . LEU A 1 172 ? 8.671 -11.926 4.543 1.00 93.00 172 LEU A O 1
ATOM 1248 N N . VAL A 1 173 ? 7.940 -10.632 2.858 1.00 96.25 173 VAL A N 1
ATOM 1249 C CA . VAL A 1 173 ? 6.745 -10.138 3.553 1.00 96.25 173 VAL A CA 1
ATOM 1250 C C . VAL A 1 173 ? 5.576 -11.101 3.339 1.00 96.25 173 VAL A C 1
ATOM 1252 O O . VAL A 1 173 ? 5.185 -11.373 2.204 1.00 96.25 173 VAL A O 1
ATOM 1255 N N . VAL A 1 174 ? 4.994 -11.612 4.425 1.00 96.69 174 VAL A N 1
ATOM 1256 C CA . VAL A 1 174 ? 3.916 -12.612 4.375 1.00 96.69 174 VAL A CA 1
ATOM 1257 C C . VAL A 1 174 ? 2.570 -11.967 4.701 1.00 96.69 174 VAL A C 1
ATOM 1259 O O . VAL A 1 174 ? 2.303 -11.609 5.845 1.00 96.69 174 VAL A O 1
ATOM 1262 N N . VAL A 1 175 ? 1.705 -11.856 3.688 1.00 96.81 175 VAL A N 1
ATOM 1263 C CA . VAL A 1 175 ? 0.365 -11.232 3.788 1.00 96.81 175 VAL A CA 1
ATOM 1264 C C . VAL A 1 175 ? -0.792 -12.239 3.746 1.00 96.81 175 VAL A C 1
ATOM 1266 O O . VAL A 1 175 ? -1.948 -11.851 3.598 1.00 96.81 175 VAL A O 1
ATOM 1269 N N . THR A 1 176 ? -0.491 -13.532 3.864 1.00 97.00 176 THR A N 1
ATOM 1270 C CA . THR A 1 176 ? -1.456 -14.615 4.115 1.00 97.00 176 THR A CA 1
ATOM 1271 C C . THR A 1 176 ? -1.308 -15.120 5.551 1.00 97.00 176 THR A C 1
ATOM 1273 O O . THR A 1 176 ? -0.239 -15.006 6.147 1.00 97.00 176 THR A O 1
ATOM 1276 N N . GLY A 1 177 ? -2.358 -15.710 6.109 1.00 97.12 177 GLY A N 1
ATOM 1277 C CA . GLY A 1 177 ? -2.467 -16.078 7.516 1.00 97.12 177 GLY A CA 1
ATOM 1278 C C . GLY A 1 177 ? -3.339 -15.088 8.279 1.00 97.12 177 GLY A C 1
ATOM 1279 O O . GLY A 1 177 ? -4.377 -14.657 7.782 1.00 97.12 177 GLY A O 1
ATOM 1280 N N . SER A 1 178 ? -2.930 -14.742 9.492 1.00 98.06 178 SER A N 1
ATOM 1281 C CA . SER A 1 178 ? -3.659 -13.818 10.355 1.00 98.06 178 SER A CA 1
ATOM 1282 C C . SER A 1 178 ? -2.715 -13.084 11.297 1.00 98.06 178 SER A C 1
ATOM 1284 O O . SER A 1 178 ? -1.644 -13.598 11.635 1.00 98.06 178 SER A O 1
ATOM 1286 N N . GLY A 1 179 ? -3.135 -11.926 11.795 1.00 97.88 179 GLY A N 1
ATOM 1287 C CA . GLY A 1 179 ? -2.373 -11.180 12.791 1.00 97.88 179 GLY A CA 1
ATOM 1288 C C . GLY A 1 179 ? -3.112 -9.956 13.327 1.00 97.88 179 GLY A C 1
ATOM 1289 O O . GLY A 1 179 ? -4.195 -9.627 12.843 1.00 97.88 179 GLY A O 1
ATOM 1290 N N . PRO A 1 180 ? -2.542 -9.268 14.329 1.00 98.44 180 PRO A N 1
ATOM 1291 C CA . PRO A 1 180 ? -3.088 -8.011 14.824 1.00 98.44 180 PRO A CA 1
ATOM 1292 C C . PRO A 1 180 ? -3.193 -6.953 13.721 1.00 98.44 180 PRO A C 1
ATOM 1294 O O . PRO A 1 180 ? -2.308 -6.842 12.865 1.00 98.44 180 PRO A O 1
ATOM 1297 N N . VAL A 1 181 ? -4.254 -6.152 13.767 1.00 98.56 181 VAL A N 1
ATOM 1298 C CA . VAL A 1 181 ? -4.433 -4.977 12.910 1.00 98.56 181 VAL A CA 1
ATOM 1299 C C . VAL A 1 181 ? -4.882 -3.775 13.736 1.00 98.56 181 VAL A C 1
ATOM 1301 O O . VAL A 1 181 ? -5.687 -3.916 14.658 1.00 98.56 181 VAL A O 1
ATOM 1304 N N . SER A 1 182 ? -4.393 -2.594 13.372 1.00 98.44 182 SER A N 1
ATOM 1305 C CA . SER A 1 182 ? -4.918 -1.308 13.839 1.00 98.44 182 SER A CA 1
ATOM 1306 C C . SER A 1 182 ? -5.420 -0.520 12.637 1.00 98.44 182 SER A C 1
ATOM 1308 O O . SER A 1 182 ? -4.656 -0.260 11.710 1.00 98.44 182 SER A O 1
ATOM 1310 N N . VAL A 1 183 ? -6.694 -0.140 12.638 1.00 98.50 183 VAL A N 1
ATOM 1311 C CA . VAL A 1 183 ? -7.318 0.656 11.575 1.00 98.50 183 VAL A CA 1
ATOM 1312 C C . VAL A 1 183 ? -7.558 2.060 12.102 1.00 98.50 183 VAL A C 1
ATOM 1314 O O . VAL A 1 183 ? -8.356 2.251 13.018 1.00 98.50 183 VAL A O 1
ATOM 1317 N N . LEU A 1 184 ? -6.865 3.035 11.525 1.00 98.50 184 LEU A N 1
ATOM 1318 C CA . LEU A 1 184 ? -7.047 4.449 11.804 1.00 98.50 184 LEU A CA 1
ATOM 1319 C C . LEU A 1 184 ? -7.968 5.071 10.760 1.00 98.50 184 LEU A C 1
ATOM 1321 O O . LEU A 1 184 ? -7.690 4.972 9.567 1.00 98.50 184 LEU A O 1
ATOM 1325 N N . ARG A 1 185 ? -9.042 5.721 11.204 1.00 97.44 185 ARG A N 1
ATOM 1326 C CA . ARG A 1 185 ? -9.973 6.479 10.356 1.00 97.44 185 ARG A CA 1
ATOM 1327 C C . ARG A 1 185 ? -10.715 7.514 11.191 1.00 97.44 185 ARG A C 1
ATOM 1329 O O . ARG A 1 185 ? -11.018 7.266 12.354 1.00 97.44 185 ARG A O 1
ATOM 1336 N N . ASN A 1 186 ? -11.030 8.669 10.607 1.00 97.12 186 ASN A N 1
ATOM 1337 C CA . ASN A 1 186 ? -11.793 9.731 11.283 1.00 97.12 186 ASN A CA 1
ATOM 1338 C C . ASN A 1 186 ? -11.191 10.195 12.633 1.00 97.12 186 ASN A C 1
ATOM 1340 O O . ASN A 1 186 ? -11.934 10.533 13.553 1.00 97.12 186 ASN A O 1
ATOM 1344 N N . GLY A 1 187 ? -9.860 10.182 12.776 1.00 97.19 187 GLY A N 1
ATOM 1345 C CA . GLY A 1 187 ? -9.172 10.525 14.029 1.00 97.19 187 GLY A CA 1
ATOM 1346 C C . GLY A 1 187 ? -9.276 9.458 15.127 1.00 97.19 187 GLY A C 1
ATOM 1347 O O . GLY A 1 187 ? -8.867 9.703 16.261 1.00 97.19 187 GLY A O 1
ATOM 1348 N N . GLN A 1 188 ? -9.822 8.283 14.811 1.00 97.06 188 GLN A N 1
ATOM 1349 C CA . GLN A 1 188 ? -10.007 7.170 15.737 1.00 97.06 188 GLN A CA 1
ATOM 1350 C C . GLN A 1 188 ? -9.181 5.961 15.319 1.00 97.06 188 GLN A C 1
ATOM 1352 O O . GLN A 1 188 ? -8.860 5.794 14.144 1.00 97.06 188 GLN A O 1
ATOM 1357 N N . VAL A 1 189 ? -8.892 5.088 16.281 1.00 97.94 189 VAL A N 1
ATOM 1358 C CA . VAL A 1 189 ? -8.303 3.769 16.045 1.00 97.94 189 VAL A CA 1
ATOM 1359 C C . VAL A 1 189 ? -9.261 2.663 16.480 1.00 97.94 189 VAL A C 1
ATOM 1361 O O . VAL A 1 189 ? -9.815 2.698 17.582 1.00 97.94 189 VAL A O 1
ATOM 1364 N N . ILE A 1 190 ? -9.420 1.657 15.620 1.00 97.62 190 ILE A N 1
ATOM 1365 C CA . ILE A 1 190 ? -10.052 0.376 15.942 1.00 97.62 190 ILE A CA 1
ATOM 1366 C C . ILE A 1 190 ? -8.986 -0.714 15.850 1.00 97.62 190 ILE A C 1
ATOM 1368 O O . ILE A 1 190 ? -8.341 -0.874 14.813 1.00 97.62 190 ILE A O 1
ATOM 1372 N N . THR A 1 191 ? -8.789 -1.459 16.934 1.00 97.62 191 THR A N 1
ATOM 1373 C CA . THR A 1 191 ? -7.873 -2.602 16.967 1.00 97.62 191 THR A CA 1
ATOM 1374 C C . THR A 1 191 ? -8.629 -3.903 16.729 1.00 97.62 191 THR A C 1
ATOM 1376 O O . THR A 1 191 ? -9.812 -4.033 17.049 1.00 97.62 191 THR A O 1
ATOM 1379 N N . GLY A 1 192 ? -7.948 -4.881 16.144 1.00 97.56 192 GLY A N 1
ATOM 1380 C CA . GLY A 1 192 ? -8.570 -6.144 15.791 1.00 97.56 192 GLY A CA 1
ATOM 1381 C C . GLY A 1 192 ? -7.591 -7.160 15.229 1.00 97.56 192 GLY A C 1
ATOM 1382 O O . GLY A 1 192 ? -6.385 -7.100 15.471 1.00 97.56 192 GLY A O 1
ATOM 1383 N N . THR A 1 193 ? -8.126 -8.093 14.449 1.00 98.56 193 THR A N 1
ATOM 1384 C CA . THR A 1 193 ? -7.369 -9.130 13.746 1.00 98.56 193 THR A CA 1
ATOM 1385 C C . THR A 1 193 ? -7.637 -9.043 12.249 1.00 98.56 193 THR A C 1
ATOM 1387 O O . THR A 1 193 ? -8.792 -8.958 11.827 1.00 98.56 193 THR A O 1
ATOM 1390 N N . TRP A 1 194 ? -6.578 -9.080 11.440 1.00 98.38 194 TRP A N 1
ATOM 1391 C CA . TRP A 1 194 ? -6.689 -9.381 10.019 1.00 98.38 194 TRP A CA 1
ATOM 1392 C C . TRP A 1 194 ? -6.599 -10.895 9.808 1.00 98.38 194 TRP A C 1
ATOM 1394 O O . TRP A 1 194 ? -5.834 -11.582 10.485 1.00 98.38 194 TRP A O 1
ATOM 1404 N N . ASN A 1 195 ? -7.374 -11.423 8.865 1.00 98.12 195 ASN A N 1
ATOM 1405 C CA . ASN A 1 195 ? -7.355 -12.830 8.483 1.00 98.12 195 ASN A CA 1
ATOM 1406 C C . ASN A 1 195 ? -7.477 -12.975 6.964 1.00 98.12 195 ASN A C 1
ATOM 1408 O O . ASN A 1 195 ? -8.384 -12.417 6.339 1.00 98.12 195 ASN A O 1
ATOM 1412 N N . ARG A 1 196 ? -6.561 -13.744 6.385 1.00 97.44 196 ARG A N 1
ATOM 1413 C CA . ARG A 1 196 ? -6.475 -14.086 4.967 1.00 97.44 196 ARG A CA 1
ATOM 1414 C C . ARG A 1 196 ? -5.786 -15.453 4.819 1.00 97.44 196 ARG A C 1
ATOM 1416 O O . ARG A 1 196 ? -4.586 -15.489 4.554 1.00 97.44 196 ARG A O 1
ATOM 1423 N N . PRO A 1 197 ? -6.492 -16.579 5.016 1.00 97.12 197 PRO A N 1
ATOM 1424 C CA . PRO A 1 197 ? -5.863 -17.898 5.142 1.00 97.12 197 PRO A CA 1
ATOM 1425 C C . PRO A 1 197 ? -4.984 -18.289 3.950 1.00 97.12 197 PRO A C 1
ATOM 1427 O O . PRO A 1 197 ? -3.875 -18.786 4.137 1.00 97.12 197 PRO A O 1
ATOM 1430 N N . THR A 1 198 ? -5.446 -18.020 2.729 1.00 96.56 198 THR A N 1
ATOM 1431 C CA . THR A 1 198 ? -4.729 -18.339 1.493 1.00 96.56 198 THR A CA 1
ATOM 1432 C C . THR A 1 198 ? -4.614 -17.129 0.571 1.00 96.56 198 THR A C 1
ATOM 1434 O O . THR A 1 198 ? -5.280 -16.107 0.738 1.00 96.56 198 THR A O 1
ATOM 1437 N N . ILE A 1 199 ? -3.789 -17.258 -0.469 1.00 95.31 199 ILE A N 1
ATOM 1438 C CA . ILE A 1 199 ? -3.630 -16.217 -1.489 1.00 95.31 199 ILE A CA 1
ATOM 1439 C C . ILE A 1 199 ? -4.934 -15.919 -2.255 1.00 95.31 199 ILE A C 1
ATOM 1441 O O . ILE A 1 199 ? -5.102 -14.805 -2.751 1.00 95.31 199 ILE A O 1
ATOM 1445 N N . ASN A 1 200 ? -5.859 -16.883 -2.327 1.00 94.31 200 ASN A N 1
ATOM 1446 C CA . ASN A 1 200 ? -7.144 -16.743 -3.017 1.00 94.31 200 ASN A CA 1
ATOM 1447 C C . ASN A 1 200 ? -8.231 -16.108 -2.141 1.00 94.31 200 ASN A C 1
ATOM 1449 O O . ASN A 1 200 ? -9.282 -15.737 -2.660 1.00 94.31 200 ASN A O 1
ATOM 1453 N N . ASP A 1 201 ? -7.989 -15.976 -0.837 1.00 94.56 201 ASP A N 1
ATOM 1454 C CA . ASP A 1 201 ? -8.924 -15.331 0.073 1.00 94.56 201 ASP A CA 1
ATOM 1455 C C . ASP A 1 201 ? -8.755 -13.811 0.046 1.00 94.56 201 ASP A C 1
ATOM 1457 O O . ASP A 1 201 ? -7.641 -13.279 -0.039 1.00 94.56 201 ASP A O 1
ATOM 1461 N N . THR A 1 202 ? -9.873 -13.105 0.188 1.00 91.81 202 THR A N 1
ATOM 1462 C CA . THR A 1 202 ? -9.879 -11.667 0.464 1.00 91.81 202 THR A CA 1
ATOM 1463 C C . THR A 1 202 ? -9.598 -11.433 1.942 1.00 91.81 202 THR A C 1
ATOM 1465 O O . THR A 1 202 ? -10.177 -12.096 2.805 1.00 91.81 202 THR A O 1
ATOM 1468 N N . MET A 1 203 ? -8.733 -10.466 2.243 1.00 95.62 203 MET A N 1
ATOM 1469 C CA . MET A 1 203 ? -8.443 -10.081 3.618 1.00 95.62 203 MET A CA 1
ATOM 1470 C C . MET A 1 203 ? -9.688 -9.563 4.339 1.00 95.62 203 MET A C 1
ATOM 1472 O O . MET A 1 203 ? -10.391 -8.686 3.841 1.00 95.62 203 MET A O 1
ATOM 1476 N N . LYS A 1 204 ? -9.921 -10.075 5.545 1.00 96.94 204 LYS A N 1
ATOM 1477 C CA . LYS A 1 204 ? -10.969 -9.608 6.457 1.00 96.94 204 LYS A CA 1
ATOM 1478 C C . LYS A 1 204 ? -10.328 -8.979 7.682 1.00 96.94 204 LYS A C 1
ATOM 1480 O O . LYS A 1 204 ? -9.321 -9.489 8.158 1.00 96.94 204 LYS A O 1
ATOM 1485 N N . MET A 1 205 ? -10.922 -7.906 8.190 1.00 98.19 205 MET A N 1
ATOM 1486 C CA . MET A 1 205 ? -10.516 -7.250 9.433 1.00 98.19 205 MET A CA 1
ATOM 1487 C C . MET A 1 205 ? -11.702 -7.252 10.386 1.00 98.19 205 MET A C 1
ATOM 1489 O O . MET A 1 205 ? -12.781 -6.789 10.009 1.00 98.19 205 MET A O 1
ATOM 1493 N N . THR A 1 206 ? -11.514 -7.772 11.594 1.00 98.06 206 THR A N 1
ATOM 1494 C CA . THR A 1 206 ? -12.565 -7.844 12.616 1.00 98.06 206 THR A CA 1
ATOM 1495 C C . THR A 1 206 ? -12.069 -7.326 13.954 1.00 98.06 206 THR A C 1
ATOM 1497 O O . THR A 1 206 ? -10.911 -7.558 14.302 1.00 98.06 206 THR A O 1
ATOM 1500 N N . ASP A 1 207 ? -12.932 -6.652 14.707 1.00 96.75 207 ASP A N 1
ATOM 1501 C CA . ASP A 1 207 ? -12.632 -6.208 16.069 1.00 96.75 207 ASP A CA 1
ATOM 1502 C C . ASP A 1 207 ? -12.693 -7.370 17.081 1.00 96.75 207 ASP A C 1
ATOM 1504 O O . ASP A 1 207 ? -12.902 -8.532 16.722 1.00 96.75 207 ASP A O 1
ATOM 1508 N N . SER A 1 208 ? -12.498 -7.065 18.366 1.00 94.81 208 SER A N 1
ATOM 1509 C CA . SER A 1 208 ? -12.529 -8.056 19.450 1.00 94.81 208 SER A CA 1
ATOM 1510 C C . SER A 1 208 ? -13.902 -8.698 19.690 1.00 94.81 208 SER A C 1
ATOM 1512 O O . SER A 1 208 ? -13.966 -9.745 20.331 1.00 94.81 208 SER A O 1
ATOM 1514 N N . SER A 1 209 ? -14.987 -8.110 19.176 1.00 95.19 209 SER A N 1
ATOM 1515 C CA . SER A 1 209 ? -16.335 -8.694 19.209 1.00 95.19 209 SER A CA 1
ATOM 1516 C C . SER A 1 209 ? -16.614 -9.619 18.017 1.00 95.19 209 SER A C 1
ATOM 1518 O O . SER A 1 209 ? -17.634 -10.306 17.992 1.00 95.19 209 SER A O 1
ATOM 1520 N N . GLY A 1 210 ? -15.712 -9.646 17.028 1.00 95.81 210 GLY A N 1
ATOM 1521 C CA . GLY A 1 210 ? -15.884 -10.368 15.768 1.00 95.81 210 GLY A CA 1
ATOM 1522 C C . GLY A 1 210 ? -16.622 -9.567 14.690 1.00 95.81 210 GLY A C 1
ATOM 1523 O O . GLY A 1 210 ? -16.837 -10.085 13.592 1.00 95.81 210 GLY A O 1
ATOM 1524 N N . ALA A 1 211 ? -16.989 -8.310 14.955 1.00 95.62 211 ALA A N 1
ATOM 1525 C CA . ALA A 1 211 ? -17.611 -7.448 13.957 1.00 95.62 211 ALA A CA 1
ATOM 1526 C C . ALA A 1 211 ? -16.579 -7.001 12.912 1.00 95.62 211 ALA A C 1
ATOM 1528 O O . ALA A 1 211 ? -15.417 -6.756 13.227 1.00 95.62 211 ALA A O 1
ATOM 1529 N N . THR A 1 212 ? -16.997 -6.890 11.646 1.00 96.69 212 THR A N 1
ATOM 1530 C CA . THR A 1 212 ? -16.123 -6.385 10.573 1.00 96.69 212 THR A CA 1
ATOM 1531 C C . THR A 1 212 ? -15.769 -4.925 10.829 1.00 96.69 212 THR A C 1
ATOM 1533 O O . THR A 1 212 ? -16.660 -4.124 11.098 1.00 96.69 212 THR A O 1
ATOM 1536 N N . ILE A 1 213 ? -14.493 -4.568 10.680 1.00 97.62 213 ILE A N 1
ATOM 1537 C CA . ILE A 1 213 ? -14.020 -3.182 10.754 1.00 97.62 213 ILE A CA 1
ATOM 1538 C C . ILE A 1 213 ? -14.134 -2.564 9.351 1.00 97.62 213 ILE A C 1
ATOM 1540 O O . ILE A 1 213 ? -13.367 -2.950 8.462 1.00 97.62 213 ILE A O 1
ATOM 1544 N N . PRO A 1 214 ? -15.074 -1.632 9.100 1.00 97.06 214 PRO A N 1
ATOM 1545 C CA . PRO A 1 214 ? -15.204 -1.004 7.795 1.00 97.06 214 PRO A CA 1
ATOM 1546 C C . PRO A 1 214 ? -14.206 0.146 7.626 1.00 97.06 214 PRO A C 1
ATOM 1548 O O . PRO A 1 214 ? -13.930 0.895 8.567 1.00 97.06 214 PRO A O 1
ATOM 1551 N N . LEU A 1 215 ? -13.752 0.359 6.395 1.00 97.81 215 LEU A N 1
ATOM 1552 C CA . LEU A 1 215 ? -13.006 1.552 5.991 1.00 97.81 215 LEU A CA 1
ATOM 1553 C C . LEU A 1 215 ? -13.955 2.691 5.596 1.00 97.81 215 LEU A C 1
ATOM 1555 O O . LEU A 1 215 ? -15.136 2.474 5.304 1.00 97.81 215 LEU A O 1
ATOM 1559 N N . GLN A 1 216 ? -13.469 3.923 5.608 1.00 96.56 216 GLN A N 1
ATOM 1560 C CA . GLN A 1 216 ? -14.158 5.057 5.013 1.00 96.56 216 GLN A CA 1
ATOM 1561 C C . GLN A 1 216 ? -14.063 4.950 3.480 1.00 96.56 216 GLN A C 1
ATOM 1563 O O . GLN A 1 216 ? -13.014 4.599 2.946 1.00 96.56 216 GLN A O 1
ATOM 1568 N N . PRO A 1 217 ? -15.125 5.264 2.717 1.00 96.56 217 PRO A N 1
ATOM 1569 C CA . PRO A 1 217 ? -14.970 5.475 1.282 1.00 96.56 217 PRO A CA 1
ATOM 1570 C C . PRO A 1 217 ? -13.935 6.578 1.011 1.00 96.56 217 PRO A C 1
ATOM 1572 O O . PRO A 1 217 ? -14.123 7.723 1.427 1.00 96.56 217 PRO A O 1
ATOM 1575 N N . GLY A 1 218 ? -12.842 6.242 0.327 1.00 96.12 218 GLY A N 1
ATOM 1576 C CA . GLY A 1 218 ? -11.751 7.179 0.081 1.00 96.12 218 GLY A CA 1
ATOM 1577 C C . GLY A 1 218 ? -10.417 6.490 -0.180 1.00 96.12 218 GLY A C 1
ATOM 1578 O O . GLY A 1 218 ? -10.361 5.351 -0.646 1.00 96.12 218 GLY A O 1
ATOM 1579 N N . ARG A 1 219 ? -9.329 7.212 0.094 1.00 97.31 219 ARG A N 1
ATOM 1580 C CA . ARG A 1 219 ? -7.964 6.692 -0.036 1.00 97.31 219 ARG A CA 1
ATOM 1581 C C . ARG A 1 219 ? -7.608 5.904 1.215 1.00 97.31 219 ARG A C 1
ATOM 1583 O O . ARG A 1 219 ? -7.567 6.481 2.297 1.00 97.31 219 ARG A O 1
ATOM 1590 N N . SER A 1 220 ? -7.282 4.631 1.058 1.00 97.69 220 SER A N 1
ATOM 1591 C CA . SER A 1 220 ? -6.779 3.805 2.153 1.00 97.69 220 SER A CA 1
ATOM 1592 C C . SER A 1 220 ? -5.302 3.493 1.931 1.00 97.69 220 SER A C 1
ATOM 1594 O O . SER A 1 220 ? -4.882 3.215 0.807 1.00 97.69 220 SER A O 1
ATOM 1596 N N . TRP A 1 221 ? -4.520 3.531 3.003 1.00 98.56 221 TRP A N 1
ATOM 1597 C CA . TRP A 1 221 ? -3.116 3.138 3.011 1.00 98.56 221 TRP A CA 1
ATOM 1598 C C . TRP A 1 221 ? -2.931 1.914 3.903 1.00 98.56 221 TRP A C 1
ATOM 1600 O O . TRP A 1 221 ? -3.504 1.859 4.987 1.00 98.56 221 TRP A O 1
ATOM 1610 N N . ILE A 1 222 ? -2.132 0.939 3.469 1.00 98.25 222 ILE A N 1
ATOM 1611 C CA . ILE A 1 222 ? -1.824 -0.261 4.256 1.00 98.25 222 ILE A CA 1
ATOM 1612 C C . ILE A 1 222 ? -0.330 -0.262 4.571 1.00 98.25 222 ILE A C 1
ATOM 1614 O O . ILE A 1 222 ? 0.496 -0.329 3.665 1.00 98.25 222 ILE A O 1
ATOM 1618 N N . GLU A 1 223 ? 0.012 -0.192 5.852 1.00 98.38 223 GLU A N 1
ATOM 1619 C CA . GLU A 1 223 ? 1.371 -0.366 6.358 1.00 98.38 223 GLU A CA 1
ATOM 1620 C C . GLU A 1 223 ? 1.552 -1.827 6.796 1.00 98.38 223 GLU A C 1
ATOM 1622 O O . GLU A 1 223 ? 0.820 -2.329 7.653 1.00 98.38 223 GLU A O 1
ATOM 1627 N N . LEU A 1 224 ? 2.528 -2.520 6.205 1.00 97.81 224 LEU A N 1
ATOM 1628 C CA . LEU A 1 224 ? 2.884 -3.899 6.549 1.00 97.81 224 LEU A CA 1
ATOM 1629 C C . LEU A 1 224 ? 4.031 -3.878 7.565 1.00 97.81 224 LEU A C 1
ATOM 1631 O O . LEU A 1 224 ? 5.202 -3.799 7.198 1.00 97.81 224 LEU A O 1
ATOM 1635 N N . GLN A 1 225 ? 3.693 -3.9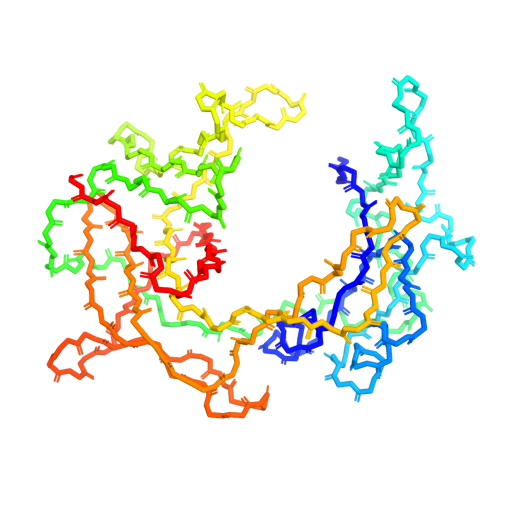09 8.850 1.00 97.62 225 GLN A N 1
ATOM 1636 C CA . GLN A 1 225 ? 4.656 -3.798 9.939 1.00 97.62 225 GLN A CA 1
ATOM 1637 C C . GLN A 1 225 ? 5.177 -5.174 10.367 1.00 97.62 225 GLN A C 1
ATOM 1639 O O . GLN A 1 225 ? 4.404 -6.085 10.667 1.00 97.62 225 GLN A O 1
ATOM 1644 N N . GLN A 1 226 ? 6.500 -5.317 10.467 1.00 96.00 226 GLN A N 1
ATOM 1645 C CA . GLN A 1 226 ? 7.123 -6.546 10.952 1.00 96.00 226 GLN A CA 1
ATOM 1646 C C . GLN A 1 226 ? 6.784 -6.813 12.422 1.00 96.00 226 GLN A C 1
ATOM 1648 O O . GLN A 1 226 ? 7.127 -6.027 13.303 1.00 96.00 226 GLN A O 1
ATOM 1653 N N . ARG A 1 227 ? 6.213 -7.979 12.726 1.00 94.12 227 ARG A N 1
ATOM 1654 C CA . ARG A 1 227 ? 6.118 -8.466 14.111 1.00 94.12 227 ARG A CA 1
ATOM 1655 C C . ARG A 1 227 ? 7.513 -8.826 14.671 1.00 94.12 227 ARG A C 1
ATOM 1657 O O . ARG A 1 227 ? 8.313 -9.396 13.930 1.00 94.12 227 ARG A O 1
ATOM 1664 N N . PRO A 1 228 ? 7.809 -8.567 15.961 1.00 94.31 228 PRO A N 1
ATOM 1665 C CA . PRO A 1 228 ? 6.879 -8.156 17.015 1.00 94.31 228 PRO A CA 1
ATOM 1666 C C . PRO A 1 228 ? 6.731 -6.635 17.190 1.00 94.31 228 PRO A C 1
ATOM 1668 O O . PRO A 1 228 ? 6.127 -6.226 18.181 1.00 94.31 228 PRO A O 1
ATOM 1671 N N . LEU A 1 229 ? 7.256 -5.798 16.280 1.00 94.81 229 LEU A N 1
ATOM 1672 C CA . LEU A 1 229 ? 7.107 -4.342 16.389 1.00 94.81 229 LEU A CA 1
ATOM 1673 C C . LEU A 1 229 ? 5.623 -3.967 16.469 1.00 94.81 229 LEU A C 1
ATOM 1675 O O . LEU A 1 229 ? 4.778 -4.581 15.817 1.00 94.81 229 LEU A O 1
ATOM 1679 N N . GLN A 1 230 ? 5.332 -2.962 17.290 1.00 95.69 230 GLN A N 1
ATOM 1680 C CA . GLN A 1 230 ? 3.985 -2.443 17.506 1.00 95.69 230 GLN A CA 1
ATOM 1681 C C . GLN A 1 230 ? 3.944 -0.955 17.157 1.00 95.69 230 GLN A C 1
ATOM 1683 O O . GLN A 1 230 ? 4.945 -0.253 17.355 1.00 95.69 230 GLN A O 1
ATOM 1688 N N . PRO A 1 231 ? 2.817 -0.447 16.641 1.00 97.06 231 PRO A N 1
ATOM 1689 C CA . PRO A 1 231 ? 2.635 0.982 16.479 1.00 97.06 231 PRO A CA 1
ATOM 1690 C C . PRO A 1 231 ? 2.367 1.629 17.846 1.00 97.06 231 PRO A C 1
ATOM 1692 O O . PRO A 1 231 ? 1.695 1.054 18.700 1.00 97.06 231 PRO A O 1
ATOM 1695 N N . ALA A 1 232 ? 2.856 2.849 18.043 1.00 97.69 232 ALA A N 1
ATOM 1696 C CA . ALA A 1 232 ? 2.444 3.704 19.151 1.00 97.69 232 ALA A CA 1
ATOM 1697 C C . ALA A 1 232 ? 1.337 4.638 18.651 1.00 97.69 232 ALA A C 1
ATOM 1699 O O . ALA A 1 232 ? 1.578 5.439 17.745 1.00 97.69 232 ALA A O 1
ATOM 1700 N N . ILE A 1 233 ? 0.130 4.499 19.203 1.00 97.81 233 ILE A N 1
ATOM 1701 C CA . ILE A 1 233 ? -1.069 5.215 18.753 1.00 97.81 233 ILE A CA 1
ATOM 1702 C C . ILE A 1 233 ? -1.627 6.050 19.907 1.00 97.81 233 ILE A C 1
ATOM 1704 O O . ILE A 1 233 ? -1.725 5.553 21.030 1.00 97.81 233 ILE A O 1
ATOM 1708 N N . SER A 1 234 ? -1.966 7.307 19.623 1.00 93.19 234 SER A N 1
ATOM 1709 C CA . SER A 1 234 ? -2.504 8.288 20.577 1.00 93.19 234 SER A CA 1
ATOM 1710 C C . SER A 1 234 ? -3.548 9.178 19.936 1.00 93.19 234 SER A C 1
ATOM 1712 O O . SER A 1 234 ? -3.345 9.535 18.755 1.00 93.19 234 SER A O 1
#

Foldseek 3Di:
DDDPFEEAALVLLLVLLLLVAEEDEHEDDPPLGCVSNVVHNNYQYHYVVVVQPQWDFAPPDDPPGGIDGDPVSSVVSCVVSVGDPDGGDDLFAADPDDDDFAFFQKKWADQDPQWIWMWGADLVVQWTFIDIPNHFDADPVRHTDTAQKEKEWAWAWDFPVDADPVRDTDIDTDPAAKDKMWMDHSRGIAIFMWHHHDSNGRIFTAGPVRHTDHGHPIGYHYHHHYPPTDMDGD

Sequence (234 aa):
MVGPIRSARPVDAALLRQLGGGIFAYSGAAAGEIAPVKAQSTATLLSFDAGISAFKQVPGHPVPFQVYASTSDLYSAGQKAGASSNPPKPIFTYSSTVPRGSSGVTARIPMSNIATVTWTWDPTTQTYLRTQNGKADTLADGSRISANDVVVMSVAIGPTGIFDTAGNEDPLVVVTGSGPVSVLRNGQVITGTWNRPTINDTMKMTDSSGATIPLQPGRSWIELQQRPLQPAIS

pLDDT: mean 94.75, std 4.69, range [72.06, 98.81]